Protein AF-A0A7S2S041-F1 (afdb_monomer)

Structure (mmCIF, N/CA/C/O backbone):
data_AF-A0A7S2S041-F1
#
_entry.id   AF-A0A7S2S041-F1
#
loop_
_atom_site.group_PDB
_atom_site.id
_atom_site.type_symbol
_atom_site.label_atom_id
_atom_site.label_alt_id
_atom_site.label_comp_id
_atom_site.label_asym_id
_atom_site.label_entity_id
_atom_site.label_seq_id
_atom_site.pdbx_PDB_ins_code
_atom_site.Cartn_x
_atom_site.Cartn_y
_atom_site.Cartn_z
_atom_site.occupancy
_atom_site.B_iso_or_equiv
_atom_site.auth_seq_id
_atom_site.auth_comp_id
_atom_site.auth_asym_id
_atom_site.auth_atom_id
_atom_site.pdbx_PDB_model_num
ATOM 1 N N . MET A 1 1 ? 22.601 12.475 7.122 1.00 42.25 1 MET A N 1
ATOM 2 C CA . MET A 1 1 ? 22.087 13.186 5.933 1.00 42.25 1 MET A CA 1
ATOM 3 C C . MET A 1 1 ? 20.825 13.909 6.352 1.00 42.25 1 MET A C 1
ATOM 5 O O . MET A 1 1 ? 19.936 13.253 6.882 1.00 42.25 1 MET A O 1
ATOM 9 N N . ALA A 1 2 ? 20.800 15.237 6.240 1.00 40.59 2 ALA A N 1
ATOM 10 C CA . ALA A 1 2 ? 19.632 16.033 6.601 1.00 40.59 2 ALA A CA 1
ATOM 11 C C . ALA A 1 2 ? 18.467 15.626 5.687 1.00 40.59 2 ALA A C 1
ATOM 13 O O . ALA A 1 2 ? 18.576 15.732 4.469 1.00 40.59 2 ALA A O 1
ATOM 14 N N . ARG A 1 3 ? 17.409 15.060 6.279 1.00 53.00 3 ARG A N 1
ATOM 15 C CA . ARG A 1 3 ? 16.180 14.688 5.572 1.00 53.00 3 ARG A CA 1
ATOM 16 C C . ARG A 1 3 ? 15.549 15.986 5.074 1.00 53.00 3 ARG A C 1
ATOM 18 O O . ARG A 1 3 ? 15.211 16.828 5.900 1.00 53.00 3 ARG A O 1
ATOM 25 N N . GLY A 1 4 ? 15.419 16.152 3.759 1.00 63.03 4 GLY A N 1
ATOM 26 C CA . GLY A 1 4 ? 14.507 17.155 3.211 1.00 63.03 4 GLY A CA 1
ATOM 27 C C . GLY A 1 4 ? 13.096 16.963 3.776 1.00 63.03 4 GLY A C 1
ATOM 28 O O . GLY A 1 4 ? 12.787 15.912 4.349 1.00 63.03 4 GLY A O 1
ATOM 29 N N . GLU A 1 5 ? 12.258 17.990 3.650 1.00 71.19 5 GLU A N 1
ATOM 30 C CA . GLU A 1 5 ? 10.855 17.908 4.057 1.00 71.19 5 GLU A CA 1
ATOM 31 C C . GLU A 1 5 ? 10.201 16.671 3.428 1.00 71.19 5 GLU A C 1
ATOM 33 O O . GLU A 1 5 ? 10.363 16.399 2.235 1.00 71.19 5 GLU A O 1
ATOM 38 N N . ARG A 1 6 ? 9.531 15.882 4.274 1.00 83.94 6 ARG A N 1
ATOM 39 C CA . ARG A 1 6 ? 8.769 14.698 3.861 1.00 83.94 6 ARG A CA 1
ATOM 40 C C . ARG A 1 6 ? 7.583 15.147 3.020 1.00 83.94 6 ARG A C 1
ATOM 42 O O . ARG A 1 6 ? 7.042 16.228 3.258 1.00 83.94 6 ARG A O 1
ATOM 49 N N . SER A 1 7 ? 7.135 14.304 2.095 1.00 90.00 7 SER A N 1
ATOM 50 C CA . SER A 1 7 ? 5.933 14.609 1.316 1.00 90.00 7 SER A CA 1
ATOM 51 C C . SER A 1 7 ? 4.707 14.831 2.218 1.00 90.00 7 SER A C 1
ATOM 53 O O . SER A 1 7 ? 4.531 14.171 3.248 1.00 90.00 7 SER A O 1
ATOM 55 N N . ALA A 1 8 ? 3.819 15.748 1.818 1.00 93.44 8 ALA A N 1
ATOM 56 C CA . ALA A 1 8 ? 2.565 15.998 2.534 1.00 93.44 8 ALA A CA 1
ATOM 57 C C . ALA A 1 8 ? 1.698 14.729 2.619 1.00 93.44 8 ALA A C 1
ATOM 59 O O . ALA A 1 8 ? 1.063 14.476 3.643 1.00 93.44 8 ALA A O 1
ATOM 60 N N . ALA A 1 9 ? 1.734 13.893 1.575 1.00 94.75 9 ALA A N 1
ATOM 61 C CA . ALA A 1 9 ? 1.044 12.611 1.555 1.00 94.75 9 ALA A CA 1
ATOM 62 C C . ALA A 1 9 ? 1.579 11.645 2.622 1.00 94.75 9 ALA A C 1
ATOM 64 O O . ALA A 1 9 ? 0.793 11.048 3.358 1.00 94.75 9 ALA A O 1
ATOM 65 N N . PHE A 1 10 ? 2.906 11.545 2.776 1.00 95.19 10 PHE A N 1
ATOM 66 C CA . PHE A 1 10 ? 3.508 10.761 3.854 1.00 95.19 10 PHE A CA 1
ATOM 67 C C . PHE A 1 10 ? 3.070 11.267 5.233 1.00 95.19 10 PHE A C 1
ATOM 69 O O . PHE A 1 10 ? 2.675 10.470 6.082 1.00 95.19 10 PHE A O 1
ATOM 76 N N . ALA A 1 11 ? 3.112 12.583 5.461 1.00 95.38 11 ALA A N 1
ATOM 77 C CA . ALA A 1 11 ? 2.709 13.168 6.739 1.00 95.38 11 ALA A CA 1
ATOM 78 C C . ALA A 1 11 ? 1.234 12.870 7.072 1.00 95.38 11 ALA A C 1
ATOM 80 O O . ALA A 1 11 ? 0.924 12.487 8.199 1.00 95.38 11 ALA A O 1
ATOM 81 N N . ALA A 1 12 ? 0.341 12.969 6.083 1.00 96.75 12 ALA A N 1
ATOM 82 C CA . ALA A 1 12 ? -1.083 12.679 6.243 1.00 96.75 12 ALA A CA 1
ATOM 83 C C . ALA A 1 12 ? -1.377 11.191 6.513 1.00 96.75 12 ALA A C 1
ATOM 85 O O . ALA A 1 12 ? -2.305 10.870 7.261 1.00 96.75 12 ALA A O 1
ATOM 86 N N . LEU A 1 13 ? -0.606 10.278 5.913 1.00 97.19 13 LEU A N 1
ATOM 87 C CA . LEU A 1 13 ? -0.673 8.846 6.218 1.00 97.19 13 LEU A CA 1
ATOM 88 C C . LEU A 1 13 ? -0.167 8.566 7.635 1.00 97.19 13 LEU A C 1
ATOM 90 O O . LEU A 1 13 ? -0.831 7.863 8.395 1.00 97.19 13 LEU A O 1
ATOM 94 N N . LEU A 1 14 ? 0.969 9.160 8.007 1.00 96.62 14 LEU A N 1
ATOM 95 C CA . LEU A 1 14 ? 1.565 8.988 9.328 1.00 96.62 14 LEU A CA 1
ATOM 96 C C . LEU A 1 14 ? 0.618 9.457 10.436 1.00 96.62 14 LEU A C 1
ATOM 98 O O . LEU A 1 14 ? 0.479 8.768 11.439 1.00 96.62 14 LEU A O 1
ATOM 102 N N . GLU A 1 15 ? -0.083 10.576 10.250 1.00 97.19 15 GLU A N 1
ATOM 103 C CA . GLU A 1 15 ? -1.088 11.052 11.209 1.00 97.19 15 GLU A CA 1
ATOM 104 C C . GLU A 1 15 ? -2.186 10.005 11.470 1.00 97.19 15 GLU A C 1
ATOM 106 O O . GLU A 1 15 ? -2.584 9.790 12.614 1.00 97.19 15 GLU A O 1
ATOM 111 N N . ARG A 1 16 ? -2.660 9.318 10.424 1.00 97.25 16 ARG A N 1
ATOM 112 C CA . ARG A 1 16 ? -3.704 8.285 10.541 1.00 97.25 16 ARG A CA 1
ATOM 113 C C . ARG A 1 16 ? -3.203 7.037 11.253 1.00 97.25 16 ARG A C 1
ATOM 115 O O . ARG A 1 16 ? -3.942 6.480 12.062 1.00 97.25 16 ARG A O 1
ATOM 122 N N . VAL A 1 17 ? -1.968 6.626 10.963 1.00 96.25 17 VAL A N 1
ATOM 123 C CA . VAL A 1 17 ? -1.305 5.499 11.635 1.00 96.25 17 VAL A CA 1
ATOM 124 C C . VAL A 1 17 ? -1.099 5.817 13.115 1.00 96.25 17 VAL A C 1
ATOM 126 O O . VAL A 1 17 ? -1.511 5.043 13.971 1.00 96.25 17 VAL A O 1
ATOM 129 N N . LEU A 1 18 ? -0.552 6.994 13.437 1.00 95.88 18 LEU A N 1
ATOM 130 C CA . LEU A 1 18 ? -0.330 7.430 14.821 1.00 95.88 18 LEU A CA 1
ATOM 131 C C . LEU A 1 18 ? -1.629 7.613 15.611 1.00 95.88 18 LEU A C 1
ATOM 133 O O . LEU A 1 18 ? -1.635 7.448 16.826 1.00 95.88 18 LEU A O 1
ATOM 137 N N . ALA A 1 19 ? -2.722 7.959 14.933 1.00 96.56 19 ALA A N 1
ATOM 138 C CA . ALA A 1 19 ? -4.047 8.040 15.533 1.00 96.56 19 ALA A CA 1
ATOM 139 C C . ALA A 1 19 ? -4.780 6.687 15.580 1.00 96.56 19 ALA A C 1
ATOM 141 O O . ALA A 1 19 ? -5.978 6.684 15.856 1.00 96.56 19 ALA A O 1
ATOM 142 N N . GLU A 1 20 ? -4.104 5.578 15.256 1.00 96.06 20 GLU A N 1
ATOM 143 C CA . GLU A 1 20 ? -4.655 4.215 15.234 1.00 96.06 20 GLU A CA 1
ATOM 144 C C . GLU A 1 20 ? -5.924 4.080 14.374 1.00 96.06 20 GLU A C 1
ATOM 146 O O . GLU A 1 20 ? -6.788 3.254 14.645 1.00 96.06 20 GLU A O 1
ATOM 151 N N . ARG A 1 21 ? -6.048 4.894 13.317 1.00 96.94 21 ARG A N 1
ATOM 152 C CA . ARG A 1 21 ? -7.170 4.868 12.355 1.00 96.94 21 ARG A CA 1
ATOM 153 C C . ARG A 1 21 ? -6.839 4.098 11.078 1.00 96.94 21 ARG A C 1
ATOM 155 O O . ARG A 1 21 ? -7.737 3.754 10.307 1.00 96.94 21 ARG A O 1
ATOM 162 N N . LEU A 1 22 ? -5.556 3.834 10.854 1.00 96.75 22 LEU A N 1
ATOM 163 C CA . LEU A 1 22 ? -5.026 3.125 9.700 1.00 96.75 22 LEU A CA 1
ATOM 164 C C . LEU A 1 22 ? -3.961 2.132 10.162 1.00 96.75 22 LEU A C 1
ATOM 166 O O . LEU A 1 22 ? -3.012 2.505 10.840 1.00 96.75 22 LEU A O 1
ATOM 170 N N . SER A 1 23 ? -4.114 0.891 9.728 1.00 94.38 23 SER A N 1
ATOM 171 C CA . SER A 1 23 ? -3.144 -0.183 9.838 1.00 94.38 23 SER A CA 1
ATOM 172 C C . SER A 1 23 ? -2.627 -0.517 8.445 1.00 94.38 23 SER A C 1
ATOM 174 O O . SER A 1 23 ? -3.416 -0.684 7.507 1.00 94.38 23 SER A O 1
ATOM 176 N N . MET A 1 24 ? -1.308 -0.597 8.284 1.00 93.00 24 MET A N 1
ATOM 177 C CA . MET A 1 24 ? -0.685 -0.835 6.981 1.00 93.00 24 MET A CA 1
ATOM 178 C C . MET A 1 24 ? 0.225 -2.054 6.995 1.00 93.00 24 MET A C 1
ATOM 180 O O . MET A 1 24 ? 1.129 -2.182 7.821 1.00 93.00 24 MET A O 1
ATOM 184 N N . THR A 1 25 ? 0.045 -2.915 5.997 1.00 89.81 25 THR A N 1
ATOM 185 C CA . THR A 1 25 ? 0.980 -3.996 5.681 1.00 89.81 25 THR A CA 1
ATOM 186 C C . THR A 1 25 ? 1.689 -3.687 4.374 1.00 89.81 25 THR A C 1
ATOM 188 O O . THR A 1 25 ? 1.048 -3.559 3.333 1.00 89.81 25 THR A O 1
ATOM 191 N N . TRP A 1 26 ? 3.017 -3.612 4.413 1.00 88.06 26 TRP A N 1
ATOM 192 C CA . TRP A 1 26 ? 3.837 -3.487 3.213 1.00 88.06 26 TRP A CA 1
ATOM 193 C C . TRP A 1 26 ? 4.363 -4.852 2.783 1.00 88.06 26 TRP A C 1
ATOM 195 O O . TRP A 1 26 ? 4.989 -5.556 3.572 1.00 88.06 26 TRP A O 1
ATOM 205 N N . I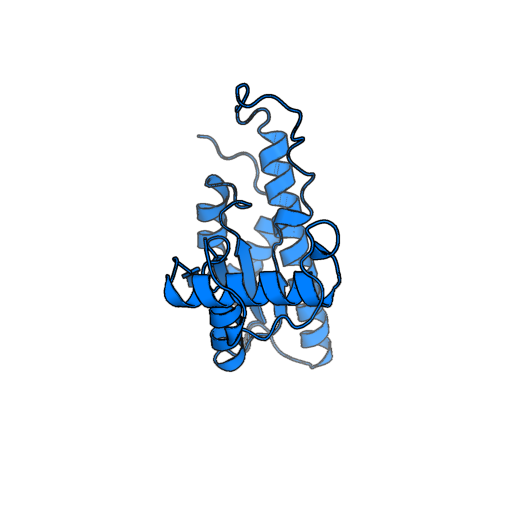LE A 1 27 ? 4.152 -5.223 1.523 1.00 85.56 27 ILE A N 1
ATOM 206 C CA . ILE A 1 27 ? 4.687 -6.448 0.927 1.00 85.56 27 ILE A CA 1
ATOM 207 C C . ILE A 1 27 ? 5.773 -6.058 -0.066 1.00 85.56 27 ILE A C 1
ATOM 209 O O . ILE A 1 27 ? 5.484 -5.511 -1.122 1.00 85.56 27 ILE A O 1
ATOM 213 N N . LEU A 1 28 ? 7.025 -6.379 0.241 1.00 82.75 28 LEU A N 1
ATOM 214 C CA . LEU A 1 28 ? 8.143 -6.219 -0.675 1.00 82.75 28 LEU A CA 1
ATOM 215 C C . LEU A 1 28 ? 8.470 -7.549 -1.344 1.00 82.75 28 LEU A C 1
ATOM 217 O O . LEU A 1 28 ? 8.987 -8.480 -0.725 1.00 82.75 28 LEU A O 1
ATOM 221 N N . GLY A 1 29 ? 8.195 -7.628 -2.635 1.00 78.06 29 GLY A N 1
ATOM 222 C CA . GLY A 1 29 ? 8.417 -8.814 -3.430 1.00 78.06 29 GLY A CA 1
ATOM 223 C C . GLY A 1 29 ? 9.702 -8.787 -4.240 1.00 78.06 29 GLY A C 1
ATOM 224 O O . GLY A 1 29 ? 9.911 -7.864 -5.021 1.00 78.06 29 GLY A O 1
ATOM 225 N N . LEU A 1 30 ? 10.541 -9.823 -4.162 1.00 71.69 30 LEU A N 1
ATOM 226 C CA . LEU A 1 30 ? 11.579 -9.992 -5.184 1.00 71.69 30 LEU A CA 1
ATOM 227 C C . LEU A 1 30 ? 10.919 -10.309 -6.543 1.00 71.69 30 LEU A C 1
ATOM 229 O O . LEU A 1 30 ? 9.962 -11.091 -6.578 1.00 71.69 30 LEU A O 1
ATOM 233 N N . PRO A 1 31 ? 11.421 -9.778 -7.678 1.00 67.06 31 PRO A N 1
ATOM 234 C CA . PRO A 1 31 ? 10.924 -10.138 -9.000 1.00 67.06 31 PRO A CA 1
ATOM 235 C C . PRO A 1 31 ? 10.844 -11.654 -9.178 1.00 67.06 31 PRO A C 1
ATOM 237 O O . PRO A 1 31 ? 11.814 -12.376 -8.916 1.00 67.06 31 PRO A O 1
ATOM 240 N N . ARG A 1 32 ? 9.677 -12.130 -9.629 1.00 63.19 32 ARG A N 1
ATOM 241 C CA . ARG A 1 32 ? 9.361 -13.559 -9.801 1.00 63.19 32 ARG A CA 1
ATOM 242 C C . ARG A 1 32 ? 9.467 -14.379 -8.505 1.00 63.19 32 ARG A C 1
ATOM 244 O O . ARG A 1 32 ? 9.588 -15.588 -8.568 1.00 63.19 32 ARG A O 1
ATOM 251 N N . GLY A 1 33 ? 9.440 -13.766 -7.324 1.00 62.38 33 GLY A N 1
ATOM 252 C CA . GLY A 1 33 ? 9.630 -14.449 -6.038 1.00 62.38 33 GLY A CA 1
ATOM 253 C C . GLY A 1 33 ? 8.444 -15.284 -5.545 1.00 62.38 33 GLY A C 1
ATOM 254 O O . GLY A 1 33 ? 8.484 -15.737 -4.410 1.00 62.38 33 GLY A O 1
ATOM 255 N N . GLY A 1 34 ? 7.393 -15.472 -6.351 1.00 64.12 34 GLY A N 1
ATOM 256 C CA . GLY A 1 34 ? 6.133 -16.064 -5.886 1.00 64.12 34 GLY A CA 1
ATOM 257 C C . GLY A 1 34 ? 5.251 -15.072 -5.123 1.00 64.12 34 GLY A C 1
ATOM 258 O O . GLY A 1 34 ? 4.391 -15.472 -4.346 1.00 64.12 34 GLY A O 1
ATOM 259 N N . THR A 1 35 ? 5.448 -13.772 -5.347 1.00 66.00 35 THR A N 1
ATOM 260 C CA . THR A 1 35 ? 4.712 -12.691 -4.677 1.00 66.00 35 THR A CA 1
ATOM 261 C C . THR A 1 35 ? 3.211 -12.807 -4.885 1.00 66.00 35 THR A C 1
ATOM 263 O O . THR A 1 35 ? 2.482 -12.628 -3.929 1.00 66.00 35 THR A O 1
ATOM 266 N N . THR A 1 36 ? 2.761 -13.232 -6.066 1.00 65.69 36 THR A N 1
ATOM 267 C CA . THR A 1 36 ? 1.346 -13.512 -6.360 1.00 65.69 36 THR A CA 1
ATOM 268 C C . THR A 1 36 ? 0.764 -14.674 -5.563 1.00 65.69 36 THR A C 1
ATOM 270 O O . THR A 1 36 ? -0.398 -14.629 -5.170 1.00 65.69 36 THR A O 1
ATOM 273 N N . ALA A 1 37 ? 1.556 -15.709 -5.277 1.00 64.38 37 ALA A N 1
ATOM 274 C CA . ALA A 1 37 ? 1.108 -16.813 -4.431 1.00 64.38 37 ALA A CA 1
ATOM 275 C C . ALA A 1 37 ? 1.009 -16.375 -2.961 1.00 64.38 37 ALA A C 1
ATOM 277 O O . ALA A 1 37 ? 0.044 -16.715 -2.281 1.00 64.38 37 ALA A O 1
ATOM 278 N N . VAL A 1 38 ? 1.971 -15.571 -2.494 1.00 66.75 38 VAL A N 1
ATOM 279 C CA . VAL A 1 38 ? 1.927 -14.985 -1.148 1.00 66.75 38 VAL A CA 1
ATOM 280 C C . VAL A 1 38 ? 0.801 -13.965 -1.023 1.00 66.75 38 VAL A C 1
ATOM 282 O O . VAL A 1 38 ? 0.106 -13.988 -0.022 1.00 66.75 38 VAL A O 1
ATOM 285 N N . GLU A 1 39 ? 0.562 -13.126 -2.031 1.00 66.44 39 GLU A N 1
ATOM 286 C CA . GLU A 1 39 ? -0.593 -12.223 -2.081 1.00 66.44 39 GLU A CA 1
ATOM 287 C C . GLU A 1 39 ? -1.885 -12.998 -1.919 1.00 66.44 39 GLU A C 1
ATOM 289 O O . GLU A 1 39 ? -2.693 -12.632 -1.083 1.00 66.44 39 GLU A O 1
ATOM 294 N N . ARG A 1 40 ? -2.062 -14.095 -2.661 1.00 64.44 40 ARG A N 1
ATOM 295 C CA . ARG A 1 40 ? -3.262 -14.919 -2.542 1.00 64.44 40 ARG A CA 1
ATOM 296 C C . ARG A 1 40 ? -3.415 -15.490 -1.133 1.00 64.44 40 ARG A C 1
ATOM 298 O O . ARG A 1 40 ? -4.476 -15.358 -0.550 1.00 64.44 40 ARG A O 1
ATOM 305 N N . PHE A 1 41 ? -2.347 -16.029 -0.546 1.00 68.56 41 PHE A N 1
ATOM 306 C CA . PHE A 1 41 ? -2.383 -16.513 0.838 1.00 68.56 41 PHE A CA 1
ATOM 307 C C . PHE A 1 41 ? -2.703 -15.399 1.848 1.00 68.56 41 PHE A C 1
ATOM 309 O O . PHE A 1 41 ? -3.532 -15.586 2.735 1.00 68.56 41 PHE A O 1
ATOM 316 N N . VAL A 1 42 ? -2.058 -14.240 1.710 1.00 67.38 42 VAL A N 1
ATOM 317 C CA . VAL A 1 42 ? -2.260 -13.070 2.570 1.00 67.38 42 VAL A CA 1
ATOM 318 C C . VAL A 1 42 ? -3.681 -12.536 2.411 1.00 67.38 42 VAL A C 1
ATOM 320 O O . VAL A 1 42 ? -4.319 -12.239 3.410 1.00 67.38 42 VAL A O 1
ATOM 323 N N . PHE A 1 43 ? -4.204 -12.461 1.191 1.00 68.25 43 PHE A N 1
ATOM 324 C CA . PHE A 1 43 ? -5.547 -11.960 0.915 1.00 68.25 43 PHE A CA 1
ATOM 325 C C . PHE A 1 43 ? -6.642 -12.938 1.338 1.00 68.25 43 PHE A C 1
ATOM 327 O O . PHE A 1 43 ? -7.688 -12.502 1.806 1.00 68.25 43 PHE A O 1
ATOM 334 N N . ASP A 1 44 ? -6.389 -14.242 1.231 1.00 70.19 44 ASP A N 1
ATOM 335 C CA . ASP A 1 44 ? -7.322 -15.277 1.680 1.00 70.19 44 ASP A CA 1
ATOM 336 C C . ASP A 1 44 ? -7.333 -15.403 3.219 1.00 70.19 44 ASP A C 1
ATOM 338 O O . ASP A 1 44 ? -8.325 -15.849 3.795 1.00 70.19 44 ASP A O 1
ATOM 342 N N . SER A 1 45 ? -6.246 -15.005 3.897 1.00 73.56 45 SER A N 1
ATOM 343 C CA . SER A 1 45 ? -6.073 -15.190 5.350 1.00 73.56 45 SER A CA 1
ATOM 344 C C . SER A 1 45 ? -6.212 -13.910 6.179 1.00 73.56 45 SER A C 1
ATOM 346 O O . SER A 1 45 ? -6.475 -13.994 7.379 1.00 73.56 45 SER A O 1
ATOM 348 N N . LEU A 1 46 ? -6.010 -12.729 5.588 1.00 70.25 46 LEU A N 1
ATOM 349 C CA . LEU A 1 46 ? -6.101 -11.443 6.280 1.00 70.25 46 LEU A CA 1
ATOM 350 C C . LEU A 1 46 ? -7.341 -10.678 5.833 1.00 70.25 46 LEU A C 1
ATOM 352 O O . LEU A 1 46 ? -7.616 -10.520 4.650 1.00 70.25 46 LEU A O 1
ATOM 356 N N . THR A 1 47 ? -8.060 -10.115 6.797 1.00 81.81 47 THR A N 1
ATOM 357 C CA . THR A 1 47 ? -9.114 -9.143 6.505 1.00 81.81 47 THR A CA 1
ATOM 358 C C . THR A 1 47 ? -8.482 -7.778 6.259 1.00 81.81 47 THR A C 1
ATOM 360 O O . THR A 1 47 ? -7.962 -7.176 7.201 1.00 81.81 47 THR A O 1
ATOM 363 N N . PHE A 1 48 ? -8.559 -7.280 5.027 1.00 89.56 48 PHE A N 1
ATOM 364 C CA . PHE A 1 48 ? -8.128 -5.937 4.640 1.00 89.56 48 PHE A CA 1
ATOM 365 C C . PHE A 1 48 ? -9.262 -5.183 3.932 1.00 89.56 48 PHE A C 1
ATOM 367 O O . PHE A 1 48 ? -10.185 -5.791 3.393 1.00 89.56 48 PHE A O 1
ATOM 374 N N . ASP A 1 49 ? -9.203 -3.855 3.972 1.00 93.12 49 ASP A N 1
ATOM 375 C CA . ASP A 1 49 ? -10.209 -2.956 3.403 1.00 93.12 49 ASP A CA 1
ATOM 376 C C . ASP A 1 49 ? -9.882 -2.560 1.956 1.00 93.12 49 ASP A C 1
ATOM 378 O O . ASP A 1 49 ? -10.790 -2.354 1.151 1.00 93.12 49 ASP A O 1
ATOM 382 N N . GLY A 1 50 ? -8.594 -2.503 1.608 1.00 92.25 50 GLY A N 1
ATOM 383 C CA . GLY A 1 50 ? -8.130 -2.265 0.243 1.00 92.25 50 GLY A CA 1
ATOM 384 C C . GLY A 1 50 ? -6.649 -2.578 0.053 1.00 92.25 50 GLY A C 1
ATOM 385 O O . GLY A 1 50 ? -5.910 -2.830 1.013 1.00 92.25 50 GLY A O 1
ATOM 386 N N . ASN A 1 51 ? -6.218 -2.585 -1.205 1.00 92.94 51 ASN A N 1
ATOM 387 C CA . ASN A 1 51 ? -4.839 -2.862 -1.573 1.00 92.94 51 ASN A CA 1
ATOM 388 C C . ASN A 1 51 ? -4.328 -1.887 -2.637 1.00 92.94 51 ASN A C 1
ATOM 390 O O . ASN A 1 51 ? -5.059 -1.490 -3.539 1.00 92.94 51 ASN A O 1
ATOM 394 N N . VAL A 1 52 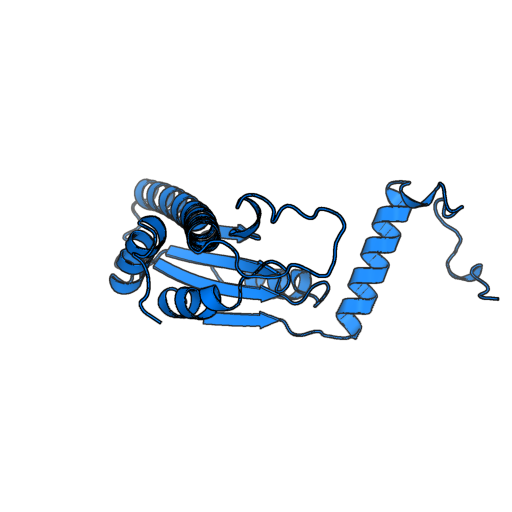? -3.042 -1.555 -2.556 1.00 91.06 52 VAL A N 1
ATOM 395 C CA . VAL A 1 52 ? -2.340 -0.712 -3.529 1.00 91.06 52 VAL A CA 1
ATOM 396 C C . VAL A 1 52 ? -1.180 -1.509 -4.102 1.00 91.06 52 VAL A C 1
ATOM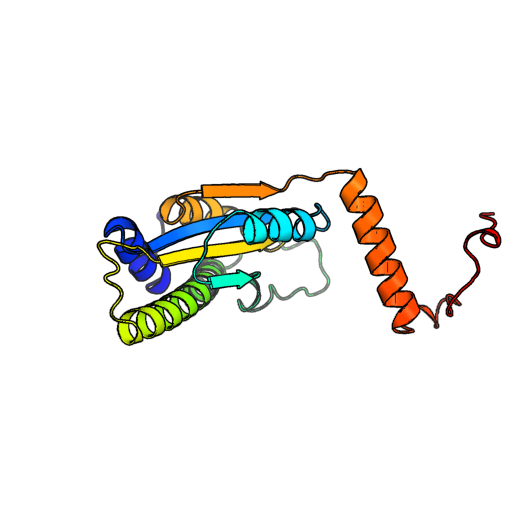 398 O O . VAL A 1 52 ? -0.299 -1.952 -3.366 1.00 91.06 52 VAL A O 1
ATOM 401 N N . ASN A 1 53 ? -1.184 -1.710 -5.417 1.00 88.06 53 ASN A N 1
ATOM 402 C CA . ASN A 1 53 ? -0.174 -2.504 -6.106 1.00 88.06 53 ASN A CA 1
ATOM 403 C C . ASN A 1 53 ? 0.823 -1.599 -6.823 1.00 88.06 53 ASN A C 1
ATOM 405 O O . ASN A 1 53 ? 0.447 -0.849 -7.715 1.00 88.06 53 ASN A O 1
ATOM 409 N N . GLU A 1 54 ? 2.092 -1.750 -6.460 1.00 86.50 54 GLU A N 1
ATOM 410 C CA . GLU A 1 54 ? 3.245 -1.076 -7.056 1.00 86.50 54 GLU A CA 1
ATOM 411 C C . GLU A 1 54 ? 3.101 0.461 -7.085 1.00 86.50 54 GLU A C 1
ATOM 413 O O . GLU A 1 54 ? 3.247 1.059 -8.150 1.00 86.50 54 GLU A O 1
ATOM 418 N N . PRO A 1 55 ? 2.812 1.128 -5.946 1.00 85.62 55 PRO A N 1
ATOM 419 C CA . PRO A 1 55 ? 2.588 2.576 -5.908 1.00 85.62 55 PRO A CA 1
ATOM 420 C C . PRO A 1 55 ? 3.772 3.412 -6.429 1.00 85.62 55 PRO A C 1
ATOM 422 O O . PRO A 1 55 ? 3.585 4.535 -6.880 1.00 85.62 55 PRO A O 1
ATOM 425 N N . SER A 1 56 ? 4.994 2.889 -6.443 1.00 80.62 56 SER A N 1
ATOM 426 C CA . SER A 1 56 ? 6.157 3.543 -7.058 1.00 80.62 56 SER A CA 1
ATOM 427 C C . SER A 1 56 ? 6.085 3.645 -8.584 1.00 80.62 56 SER A C 1
ATOM 429 O O . SER A 1 56 ? 6.842 4.413 -9.179 1.00 80.62 56 SER A O 1
ATOM 431 N N . LEU A 1 57 ? 5.188 2.900 -9.246 1.00 71.81 57 LEU A N 1
ATOM 432 C CA . LEU A 1 57 ? 5.108 2.858 -10.708 1.00 71.81 57 LEU A CA 1
ATOM 433 C C . LEU A 1 57 ? 4.647 4.161 -11.355 1.00 71.81 57 LEU A C 1
ATOM 435 O O . LEU A 1 57 ? 5.050 4.425 -12.486 1.00 71.81 57 LEU A O 1
ATOM 439 N N . CYS A 1 58 ? 3.791 4.943 -10.696 1.00 63.44 58 CYS A N 1
ATOM 440 C CA . CYS A 1 58 ? 3.303 6.189 -11.296 1.00 63.44 58 CYS A CA 1
ATOM 441 C C . CYS A 1 58 ? 4.269 7.361 -11.093 1.00 63.44 58 CYS A C 1
ATOM 443 O O . CYS A 1 58 ? 4.026 8.447 -11.618 1.00 63.44 58 CYS A O 1
ATOM 445 N N . ALA A 1 59 ? 5.375 7.159 -10.372 1.00 62.12 59 ALA A N 1
ATOM 446 C CA . ALA A 1 59 ? 6.476 8.103 -10.419 1.00 62.12 59 ALA A CA 1
ATOM 447 C C . ALA A 1 59 ? 7.086 8.092 -11.828 1.00 62.12 59 ALA A C 1
ATOM 449 O O . ALA A 1 59 ? 7.229 7.032 -12.441 1.00 62.12 59 ALA A O 1
ATOM 450 N N . ALA A 1 60 ? 7.443 9.270 -12.348 1.00 55.19 60 ALA A N 1
ATOM 451 C CA . ALA A 1 60 ? 8.033 9.389 -13.678 1.00 55.19 60 ALA A CA 1
ATOM 452 C C . ALA A 1 60 ? 9.182 8.373 -13.847 1.00 55.19 60 ALA A C 1
ATOM 454 O O . ALA A 1 60 ? 10.039 8.291 -12.959 1.00 55.19 60 ALA A O 1
ATOM 455 N N . PRO A 1 61 ? 9.211 7.595 -14.948 1.00 51.94 61 PRO A N 1
ATOM 456 C CA . PRO A 1 61 ? 10.235 6.584 -15.141 1.00 51.94 61 PRO A CA 1
ATOM 457 C C . PRO A 1 61 ? 11.612 7.236 -15.046 1.00 51.94 61 PRO A C 1
ATOM 459 O O . PRO A 1 61 ? 11.847 8.293 -15.639 1.00 51.94 61 PRO A O 1
ATOM 462 N N . LEU A 1 62 ? 12.528 6.583 -14.327 1.00 53.47 62 LEU A N 1
ATOM 463 C CA . LEU A 1 62 ? 13.955 6.860 -14.449 1.00 53.47 62 LEU A CA 1
ATOM 464 C C . LEU A 1 62 ? 14.270 6.760 -15.945 1.00 53.47 62 LEU A C 1
ATOM 466 O O . LEU A 1 62 ? 14.142 5.677 -16.518 1.00 53.47 62 LEU A O 1
ATOM 470 N N . ARG A 1 63 ? 14.553 7.886 -16.613 1.00 46.47 63 ARG A N 1
ATOM 471 C CA . ARG A 1 63 ? 14.791 7.912 -18.063 1.00 46.47 63 ARG A CA 1
ATOM 472 C C . ARG A 1 63 ? 15.998 7.025 -18.372 1.00 46.47 63 ARG A C 1
ATOM 474 O O . ARG A 1 63 ? 17.137 7.446 -18.221 1.00 46.47 63 ARG A O 1
ATOM 481 N N . GLY A 1 64 ? 15.736 5.790 -18.789 1.00 41.22 64 GLY A N 1
ATOM 482 C CA . GLY A 1 64 ? 16.742 4.844 -19.252 1.00 41.22 64 GLY A CA 1
ATOM 483 C C . GLY A 1 64 ? 17.123 5.155 -20.691 1.00 41.22 64 GLY A C 1
ATOM 484 O O . GLY A 1 64 ? 16.592 4.539 -21.609 1.00 41.22 64 GLY A O 1
ATOM 485 N N . GLY A 1 65 ? 18.007 6.134 -20.879 1.00 36.34 65 GLY A N 1
ATOM 486 C CA . GLY A 1 65 ? 18.822 6.231 -22.087 1.00 36.34 65 GLY A CA 1
ATOM 487 C C . GLY A 1 65 ? 19.979 5.236 -22.004 1.00 36.34 65 GLY A C 1
ATOM 488 O O . GLY A 1 65 ? 20.507 4.983 -20.923 1.00 36.34 65 GLY A O 1
ATOM 489 N N . GLU A 1 66 ? 20.333 4.632 -23.132 1.00 39.28 66 GLU A N 1
ATOM 490 C CA . GLU A 1 66 ? 21.453 3.702 -23.282 1.00 39.28 66 GLU A CA 1
ATOM 491 C C . GLU A 1 66 ? 22.755 4.305 -22.725 1.00 39.28 66 GLU A C 1
ATOM 493 O O . GLU A 1 66 ? 23.265 5.291 -23.245 1.00 39.28 66 GLU A O 1
ATOM 498 N N . GLY A 1 67 ? 23.289 3.725 -21.649 1.00 38.66 67 GLY A N 1
ATOM 499 C CA . GLY A 1 67 ? 24.521 4.207 -21.023 1.00 38.66 67 GLY A CA 1
ATOM 500 C C . GLY A 1 67 ? 24.608 3.780 -19.566 1.00 38.66 67 GLY A C 1
ATOM 501 O O . GLY A 1 67 ? 24.133 4.458 -18.664 1.00 38.66 67 GLY A O 1
ATOM 502 N N . ALA A 1 68 ? 25.203 2.618 -19.315 1.00 40.34 68 ALA A N 1
ATOM 503 C CA . ALA A 1 68 ? 25.250 1.996 -17.996 1.00 40.34 68 ALA A CA 1
ATOM 504 C C . ALA A 1 68 ? 26.185 2.688 -16.972 1.00 40.34 68 ALA A C 1
ATOM 506 O O . ALA A 1 68 ? 26.356 2.114 -15.890 1.00 40.34 68 ALA A O 1
ATOM 507 N N . GLU A 1 69 ? 26.743 3.873 -17.261 1.00 38.66 69 GLU A N 1
ATOM 508 C CA . GLU A 1 69 ? 27.887 4.460 -16.532 1.00 38.66 69 GLU A CA 1
ATOM 509 C C . GLU A 1 69 ? 27.689 5.840 -15.864 1.00 38.66 69 GLU A C 1
ATOM 511 O O . GLU A 1 69 ? 28.587 6.272 -15.152 1.00 38.66 69 GLU A O 1
ATOM 516 N N . GLU A 1 70 ? 26.518 6.480 -15.917 1.00 42.00 70 GLU A N 1
ATOM 517 C CA . GLU A 1 70 ? 26.226 7.682 -15.100 1.00 42.00 70 GLU A CA 1
ATOM 518 C C . GLU A 1 70 ? 25.051 7.403 -14.156 1.00 42.00 70 GLU A C 1
ATOM 520 O O . GLU A 1 70 ? 23.901 7.758 -14.395 1.00 42.00 70 GLU A O 1
ATOM 525 N N . ARG A 1 71 ? 25.329 6.644 -13.089 1.00 46.00 71 ARG A N 1
ATOM 526 C CA . ARG A 1 71 ? 24.346 6.271 -12.056 1.00 46.00 71 ARG A CA 1
ATOM 527 C C . ARG A 1 71 ? 24.612 6.992 -10.738 1.00 46.00 71 ARG A C 1
ATOM 529 O O . ARG A 1 71 ? 24.875 6.362 -9.717 1.00 46.00 71 ARG A O 1
ATOM 536 N N . SER A 1 72 ? 24.515 8.306 -10.739 1.00 44.72 72 SER A N 1
ATOM 537 C CA . SER A 1 72 ? 24.126 9.081 -9.557 1.00 44.72 72 SER A CA 1
ATOM 538 C C . SER A 1 72 ? 22.597 9.223 -9.652 1.00 44.72 72 SER A C 1
ATOM 540 O O . SER A 1 72 ? 22.044 9.472 -10.711 1.00 44.72 72 SER A O 1
ATOM 542 N N . LEU A 1 73 ? 21.772 8.884 -8.663 1.00 51.97 73 LEU A N 1
ATOM 543 C CA . LEU A 1 73 ? 21.338 9.776 -7.577 1.00 51.97 73 LEU A CA 1
ATOM 544 C C . LEU A 1 73 ? 21.108 11.269 -7.944 1.00 51.97 73 LEU A C 1
ATOM 546 O O . LEU A 1 73 ? 20.844 12.069 -7.051 1.00 51.97 73 LEU A O 1
ATOM 550 N N . GLU A 1 74 ? 21.154 11.670 -9.218 1.00 52.84 74 GLU A N 1
ATOM 551 C CA . GLU A 1 74 ? 21.179 13.063 -9.68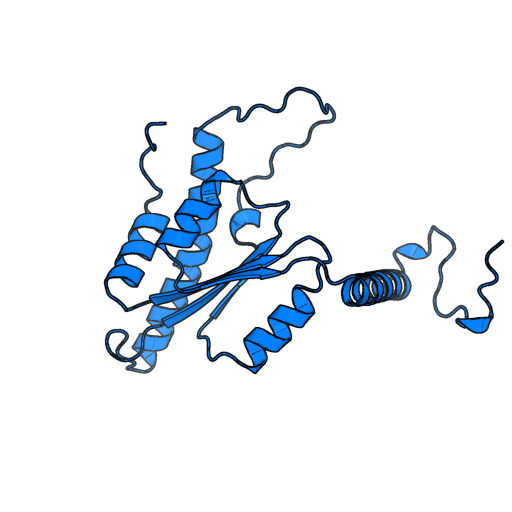8 1.00 52.84 74 GLU A CA 1
ATOM 552 C C . GLU A 1 74 ? 19.780 13.674 -9.857 1.00 52.84 74 GLU A C 1
ATOM 554 O O . GLU A 1 74 ? 19.294 14.031 -10.922 1.00 52.84 74 GLU A O 1
ATOM 559 N N . SER A 1 75 ? 19.085 13.749 -8.734 1.00 66.25 75 SER A N 1
ATOM 560 C CA . SER A 1 75 ? 18.651 14.999 -8.107 1.00 66.25 75 SER A CA 1
ATOM 561 C C . SER A 1 75 ? 17.814 14.575 -6.908 1.00 66.25 75 SER A C 1
ATOM 563 O O . SER A 1 75 ? 16.938 13.712 -6.996 1.00 66.25 75 SER A O 1
ATOM 565 N N . TRP A 1 76 ? 18.103 15.154 -5.749 1.00 70.62 76 TRP A N 1
ATOM 566 C CA . TRP A 1 76 ? 17.294 14.951 -4.548 1.00 70.62 76 TRP A CA 1
ATOM 567 C C . TRP A 1 76 ? 15.798 15.205 -4.826 1.00 70.62 76 TRP A C 1
ATOM 569 O O . TRP A 1 76 ? 14.942 14.475 -4.331 1.00 70.62 76 TRP A O 1
ATOM 579 N N . GLU A 1 77 ? 15.507 16.147 -5.723 1.00 75.25 77 GLU A N 1
ATOM 580 C CA . GLU A 1 77 ? 14.174 16.455 -6.245 1.00 75.25 77 GLU A CA 1
ATOM 581 C C . GLU A 1 77 ? 13.486 15.250 -6.902 1.00 75.25 77 GLU A C 1
ATOM 583 O O . GLU A 1 77 ? 12.314 14.997 -6.635 1.00 75.25 77 GLU A O 1
ATOM 588 N N . HIS A 1 78 ? 14.195 14.451 -7.708 1.00 75.25 78 HIS A N 1
ATOM 589 C CA . HIS A 1 78 ? 13.619 13.248 -8.312 1.00 75.25 78 HIS A CA 1
ATOM 590 C C . HIS A 1 78 ? 13.277 12.185 -7.262 1.00 75.25 78 HIS A C 1
ATOM 592 O O . HIS A 1 78 ? 12.224 11.553 -7.333 1.00 75.25 78 HIS A O 1
ATOM 598 N N . CYS A 1 79 ? 14.140 12.010 -6.257 1.00 78.50 79 CYS A N 1
ATOM 599 C CA . CYS A 1 79 ? 13.849 11.118 -5.135 1.00 78.50 79 CYS A CA 1
ATOM 600 C C . CYS A 1 79 ? 12.596 11.593 -4.382 1.00 78.50 79 CYS A C 1
ATOM 602 O O . CYS A 1 79 ? 11.684 10.803 -4.153 1.00 78.50 79 CYS A O 1
ATOM 604 N N . GLN A 1 80 ? 12.503 12.886 -4.068 1.00 81.69 80 GLN A N 1
ATOM 605 C CA . GLN A 1 80 ? 11.328 13.463 -3.412 1.00 81.69 80 GLN A CA 1
ATOM 606 C C . GLN A 1 80 ? 10.052 13.324 -4.250 1.00 81.69 80 GLN A C 1
ATOM 608 O O . GLN A 1 80 ? 9.005 12.980 -3.708 1.00 81.69 80 GLN A O 1
ATOM 613 N N . ALA A 1 81 ? 10.125 13.530 -5.567 1.00 81.44 81 ALA A N 1
ATOM 614 C CA . ALA A 1 81 ? 8.986 13.345 -6.462 1.00 81.44 81 ALA A CA 1
ATOM 615 C C . ALA A 1 81 ? 8.520 11.880 -6.500 1.00 81.44 81 ALA A C 1
ATOM 617 O O . ALA A 1 81 ? 7.322 11.607 -6.496 1.00 81.44 81 ALA A O 1
ATOM 618 N N . HIS A 1 82 ? 9.461 10.933 -6.494 1.00 83.75 82 HIS A N 1
ATOM 619 C CA . HIS A 1 82 ? 9.158 9.505 -6.446 1.00 83.75 82 HIS A CA 1
ATOM 620 C C . HIS A 1 82 ? 8.495 9.103 -5.118 1.00 83.75 82 HIS A C 1
ATOM 622 O O . HIS A 1 82 ? 7.522 8.347 -5.105 1.00 83.75 82 HIS A O 1
ATOM 628 N N . GLU A 1 83 ? 8.981 9.648 -4.002 1.00 87.69 83 GLU A N 1
ATOM 629 C CA . GLU A 1 83 ? 8.362 9.493 -2.683 1.00 87.69 83 GLU A CA 1
ATOM 630 C C . GLU A 1 83 ? 6.936 10.044 -2.658 1.00 87.69 83 GLU A C 1
ATOM 632 O O . GLU A 1 83 ? 6.013 9.325 -2.273 1.00 87.69 83 GLU A O 1
ATOM 637 N N . ALA A 1 84 ? 6.757 11.287 -3.112 1.00 88.19 84 ALA A N 1
ATOM 638 C CA . ALA A 1 84 ? 5.461 11.947 -3.157 1.00 88.19 84 ALA A CA 1
ATOM 639 C C . ALA A 1 84 ? 4.460 11.136 -3.987 1.00 88.19 84 ALA A C 1
ATOM 641 O O . ALA A 1 84 ? 3.423 10.746 -3.460 1.00 88.19 84 ALA A O 1
ATOM 642 N N . ALA A 1 85 ? 4.814 10.764 -5.220 1.00 87.75 85 ALA A N 1
ATOM 643 C CA . ALA A 1 85 ? 3.940 9.988 -6.101 1.00 87.75 85 ALA A CA 1
ATOM 644 C C . ALA A 1 85 ? 3.561 8.613 -5.518 1.00 87.75 85 ALA A C 1
ATOM 646 O O . ALA A 1 85 ? 2.438 8.136 -5.714 1.00 87.75 85 ALA A O 1
ATOM 647 N N . THR A 1 86 ? 4.483 7.977 -4.786 1.00 90.12 86 THR A N 1
ATOM 648 C CA . THR A 1 86 ? 4.217 6.702 -4.108 1.00 90.12 86 THR A CA 1
ATOM 649 C C . THR A 1 86 ? 3.177 6.886 -3.007 1.00 90.12 86 THR A C 1
ATOM 651 O O . THR A 1 86 ? 2.179 6.165 -2.963 1.00 90.12 86 THR A O 1
ATOM 654 N N . PHE A 1 87 ? 3.387 7.848 -2.105 1.00 93.19 87 PHE A N 1
ATOM 655 C CA . PHE A 1 87 ? 2.483 8.045 -0.974 1.00 93.19 87 PHE A CA 1
ATOM 656 C C . PHE A 1 87 ? 1.170 8.722 -1.361 1.00 93.19 87 PHE A C 1
ATOM 658 O O . PHE A 1 87 ? 0.170 8.481 -0.697 1.00 93.19 87 PHE A O 1
ATOM 665 N N . GLU A 1 88 ? 1.127 9.499 -2.442 1.00 93.69 88 GLU A N 1
ATOM 666 C CA . GLU A 1 88 ? -0.112 10.068 -2.982 1.00 93.69 88 GLU A CA 1
ATOM 667 C C . GLU A 1 88 ? -1.084 8.980 -3.437 1.00 93.69 88 GLU A C 1
ATOM 669 O O . GLU A 1 88 ? -2.266 9.050 -3.113 1.00 93.69 88 GLU A O 1
ATOM 674 N N . GLN A 1 89 ? -0.604 7.931 -4.109 1.00 92.88 89 GLN A N 1
ATOM 675 C CA . GLN A 1 89 ? -1.460 6.800 -4.488 1.00 92.88 89 GLN A CA 1
ATOM 676 C C . GLN A 1 89 ? -1.984 6.035 -3.281 1.00 92.88 89 GLN A C 1
ATOM 678 O O . GLN A 1 89 ? -3.152 5.652 -3.237 1.00 92.88 89 GLN A O 1
ATOM 683 N N . VAL A 1 90 ? -1.120 5.823 -2.289 1.00 95.19 90 VAL A N 1
ATOM 684 C CA . VAL A 1 90 ? -1.515 5.173 -1.041 1.00 95.19 90 VAL A CA 1
ATOM 685 C C . VAL A 1 90 ? -2.558 6.017 -0.309 1.00 95.19 90 VAL A C 1
ATOM 687 O O . VAL A 1 90 ? -3.574 5.486 0.130 1.00 95.19 90 VAL A O 1
ATOM 690 N N . LEU A 1 91 ? -2.346 7.331 -0.216 1.00 97.00 91 LEU A N 1
ATOM 691 C CA . LEU A 1 91 ? -3.276 8.254 0.424 1.00 97.00 91 LEU A CA 1
ATOM 692 C C . LEU A 1 91 ? -4.616 8.324 -0.312 1.00 97.00 91 LEU A C 1
ATOM 694 O O . LEU A 1 91 ? -5.650 8.308 0.348 1.00 97.00 91 LEU A O 1
ATOM 698 N N . ALA A 1 92 ? -4.609 8.358 -1.645 1.00 96.12 92 ALA A N 1
ATOM 699 C CA . ALA A 1 92 ? -5.831 8.370 -2.443 1.00 96.12 92 ALA A CA 1
ATOM 700 C C . ALA A 1 92 ? -6.696 7.130 -2.168 1.00 96.12 92 ALA A C 1
ATOM 702 O O . ALA A 1 92 ? -7.907 7.247 -1.979 1.00 96.12 92 ALA A O 1
ATOM 703 N N . GLU A 1 93 ? -6.080 5.948 -2.072 1.00 97.19 93 GLU A N 1
ATOM 704 C CA . GLU A 1 93 ? -6.807 4.727 -1.722 1.00 97.19 93 GLU A CA 1
ATOM 705 C C . GLU A 1 93 ? -7.325 4.766 -0.278 1.00 97.19 93 GLU A C 1
ATOM 707 O O . GLU A 1 93 ? -8.473 4.405 -0.029 1.00 97.19 93 GLU A O 1
ATOM 712 N N . VAL A 1 94 ? -6.532 5.267 0.674 1.00 97.62 94 VAL A N 1
ATOM 713 C CA . VAL A 1 94 ? -6.988 5.449 2.062 1.00 97.62 94 VAL A CA 1
ATOM 714 C C . VAL A 1 94 ? -8.195 6.384 2.127 1.00 97.62 94 VAL A C 1
ATOM 716 O O . VAL A 1 94 ? -9.187 6.028 2.750 1.00 97.62 94 VAL A O 1
ATOM 719 N N . GLN A 1 95 ? -8.163 7.531 1.448 1.00 98.06 95 GLN A N 1
ATOM 720 C CA . GLN A 1 95 ? -9.280 8.483 1.417 1.00 98.06 95 GLN A CA 1
ATOM 721 C C . GLN A 1 95 ? -10.546 7.852 0.826 1.00 98.06 95 GLN A C 1
ATOM 723 O O . GLN A 1 95 ? -11.626 7.962 1.407 1.00 98.06 95 GLN A O 1
ATOM 728 N N . ARG A 1 96 ? -10.410 7.099 -0.271 1.00 98.25 96 ARG A N 1
ATOM 729 C CA . ARG A 1 96 ? -11.520 6.341 -0.867 1.00 98.25 96 ARG A CA 1
ATOM 730 C C . ARG A 1 96 ? -12.125 5.333 0.122 1.00 98.25 96 ARG A C 1
ATOM 732 O O . ARG A 1 96 ? -13.342 5.141 0.159 1.00 98.25 96 ARG A O 1
ATOM 739 N N . LEU A 1 97 ? -11.289 4.668 0.921 1.00 97.81 97 LEU A N 1
ATOM 740 C CA . LEU A 1 97 ? -11.729 3.730 1.956 1.00 97.81 97 LEU A CA 1
ATOM 741 C C . LEU A 1 97 ? -12.365 4.436 3.162 1.00 97.81 97 LEU A C 1
ATOM 743 O O . LEU A 1 97 ? -13.342 3.920 3.704 1.00 97.81 97 LEU A O 1
ATOM 747 N N . GLU A 1 98 ? -11.859 5.605 3.559 1.00 97.88 98 GLU A N 1
ATOM 748 C CA . GLU A 1 98 ? -12.439 6.448 4.615 1.00 97.88 98 GLU A CA 1
ATOM 749 C C . GLU A 1 98 ? -13.866 6.870 4.247 1.00 97.88 98 GLU A C 1
ATOM 751 O O . GLU A 1 98 ? -14.784 6.697 5.048 1.00 97.88 98 GLU A O 1
ATOM 756 N N . GLU A 1 99 ? -14.081 7.332 3.014 1.00 97.75 99 GLU A N 1
ATOM 757 C CA . GLU A 1 99 ? -15.410 7.675 2.495 1.00 97.75 99 GLU A CA 1
ATOM 758 C C . GLU A 1 99 ? -16.355 6.465 2.511 1.00 97.75 99 GLU A C 1
ATOM 760 O O . GLU A 1 99 ? -17.492 6.552 2.983 1.00 97.75 99 GLU A O 1
ATOM 765 N N . ALA A 1 100 ? -15.876 5.304 2.052 1.00 97.12 100 ALA A N 1
ATOM 766 C CA . ALA A 1 100 ? -16.658 4.071 2.047 1.00 97.12 100 ALA A CA 1
ATOM 767 C C . ALA A 1 100 ? -16.991 3.568 3.465 1.00 97.12 100 ALA A C 1
ATOM 769 O O . ALA A 1 100 ? -18.058 2.986 3.680 1.00 97.12 100 ALA A O 1
ATOM 770 N N . ALA A 1 101 ? -16.093 3.769 4.431 1.00 96.50 101 ALA A N 1
ATOM 771 C CA . ALA A 1 101 ? -16.309 3.441 5.836 1.00 96.50 101 ALA A CA 1
ATOM 772 C C . ALA A 1 101 ? -17.323 4.397 6.483 1.00 96.50 101 ALA A C 1
ATOM 774 O O . ALA A 1 101 ? -18.262 3.936 7.138 1.00 96.50 101 ALA A O 1
ATOM 775 N N . ALA A 1 102 ? -17.191 5.702 6.232 1.00 96.31 102 ALA A N 1
ATOM 776 C CA . ALA A 1 102 ? -18.115 6.725 6.712 1.00 96.31 102 ALA A CA 1
ATOM 777 C C . ALA A 1 102 ? -19.537 6.500 6.179 1.00 96.31 102 ALA A C 1
ATOM 779 O O . ALA A 1 102 ? -20.497 6.539 6.948 1.00 96.31 102 ALA A O 1
ATOM 780 N N . ALA A 1 103 ? -19.678 6.150 4.895 1.00 97.00 103 ALA A N 1
ATOM 781 C CA . ALA A 1 103 ? -20.965 5.800 4.289 1.00 97.00 103 ALA A CA 1
ATOM 782 C C . ALA A 1 103 ? -21.646 4.586 4.953 1.00 97.00 103 ALA A C 1
ATOM 784 O O . ALA A 1 103 ? -22.866 4.443 4.887 1.00 97.00 103 ALA A O 1
ATOM 785 N N . LYS A 1 104 ? -20.870 3.715 5.611 1.00 96.19 104 LYS A N 1
ATOM 786 C CA . LYS A 1 104 ? -21.354 2.548 6.366 1.00 96.19 104 LYS A CA 1
ATOM 787 C C . LYS A 1 104 ? -21.496 2.816 7.869 1.00 96.19 104 LYS A C 1
ATOM 789 O O . LYS A 1 104 ? -21.845 1.898 8.605 1.00 96.19 104 LYS A O 1
ATOM 794 N N . GLY A 1 105 ? -21.202 4.032 8.335 1.00 96.50 105 GLY A N 1
ATOM 795 C CA . GLY A 1 105 ? -21.216 4.384 9.756 1.00 96.50 105 GLY A CA 1
ATOM 796 C C . GLY A 1 105 ? -20.130 3.687 10.584 1.00 96.50 105 GLY A C 1
ATOM 797 O O . GLY A 1 105 ? -20.303 3.517 11.789 1.00 96.50 105 GLY A O 1
ATOM 798 N N . ARG A 1 106 ? -19.031 3.244 9.959 1.00 96.19 106 ARG A N 1
ATOM 799 C CA . ARG A 1 106 ? -17.906 2.620 10.669 1.00 96.19 106 ARG A CA 1
ATOM 800 C C . ARG A 1 106 ? -17.079 3.690 11.378 1.00 96.19 106 ARG A C 1
ATOM 802 O O . ARG A 1 106 ? -16.586 4.614 10.738 1.00 96.19 106 ARG A O 1
ATOM 809 N N . ASP A 1 107 ? -16.877 3.510 12.679 1.00 95.88 107 ASP A N 1
ATOM 810 C CA . ASP A 1 107 ? -15.952 4.320 13.468 1.00 95.88 107 ASP A CA 1
ATOM 811 C C . ASP A 1 107 ? -14.521 3.786 13.318 1.00 95.88 107 ASP A C 1
ATOM 813 O O . ASP A 1 107 ? -14.205 2.677 13.758 1.00 95.88 107 ASP A O 1
ATOM 817 N N . LEU A 1 108 ? -13.652 4.577 12.688 1.00 95.75 108 LEU A N 1
ATOM 818 C CA . LEU A 1 108 ? -12.257 4.205 12.452 1.00 95.75 108 LEU A CA 1
ATOM 819 C C . LEU A 1 108 ? -11.395 4.236 13.717 1.00 95.75 108 LEU A C 1
ATOM 821 O O . LEU A 1 108 ? -10.336 3.621 13.709 1.00 95.75 108 LEU A O 1
ATOM 825 N N . ALA A 1 109 ? -11.835 4.898 14.792 1.00 94.12 109 ALA A N 1
ATOM 826 C CA . ALA A 1 109 ? -11.147 4.838 16.082 1.00 94.12 109 ALA A CA 1
ATOM 827 C C . ALA A 1 109 ? -11.359 3.488 16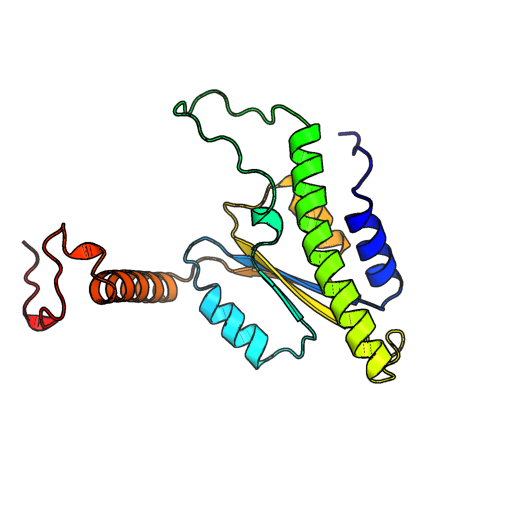.791 1.00 94.12 109 ALA A C 1
ATOM 829 O O . ALA A 1 109 ? -10.558 3.091 17.630 1.00 94.12 109 ALA A O 1
ATOM 830 N N . VAL A 1 110 ? -12.439 2.773 16.455 1.00 95.19 110 VAL A N 1
ATOM 831 C CA . VAL A 1 110 ? -12.751 1.442 17.006 1.00 95.19 110 VAL A CA 1
ATOM 832 C C . VAL A 1 110 ? -12.333 0.337 16.040 1.00 95.19 110 VAL A C 1
ATOM 834 O O . VAL A 1 110 ? -11.829 -0.708 16.449 1.00 95.19 110 VAL A O 1
ATOM 837 N N . GLN A 1 111 ? -12.558 0.555 14.745 1.00 94.50 111 GLN A N 1
ATOM 838 C CA . GLN A 1 111 ? -12.266 -0.405 13.692 1.00 94.50 111 GLN A CA 1
ATOM 839 C C . GLN A 1 111 ? -11.387 0.257 12.617 1.00 94.50 111 GLN A C 1
ATOM 841 O O . GLN A 1 111 ? -11.914 0.664 11.575 1.00 94.50 111 GLN A O 1
ATOM 846 N N . PRO A 1 112 ? -10.059 0.346 12.826 1.00 94.75 112 PRO A N 1
ATOM 847 C CA . PRO A 1 112 ? -9.145 1.002 11.890 1.00 94.75 112 PRO A CA 1
ATOM 848 C C . PRO A 1 112 ? -9.189 0.384 10.504 1.00 94.75 112 PRO A C 1
ATOM 850 O O . PRO A 1 112 ? -9.425 -0.821 10.369 1.00 94.75 112 PRO A O 1
ATOM 853 N N . LEU A 1 113 ? -8.934 1.198 9.479 1.00 96.31 113 LEU A N 1
ATOM 854 C CA . LEU A 1 113 ? -8.744 0.709 8.117 1.00 96.31 113 LEU A CA 1
ATOM 855 C C . LEU A 1 113 ? -7.518 -0.196 8.048 1.00 96.31 113 LEU A C 1
ATOM 857 O O . LEU A 1 113 ? -6.510 0.080 8.687 1.00 96.31 113 LEU A O 1
ATOM 861 N N . ARG A 1 114 ? -7.580 -1.253 7.247 1.00 94.19 114 ARG A N 1
ATOM 862 C CA . ARG A 1 114 ? -6.457 -2.164 7.008 1.00 94.19 114 ARG A CA 1
ATOM 863 C C . ARG A 1 114 ? -6.083 -2.114 5.538 1.00 94.19 114 ARG A C 1
ATOM 865 O O . ARG A 1 114 ? -6.840 -2.595 4.699 1.00 94.19 114 ARG A O 1
ATOM 872 N N . LEU A 1 115 ? -4.931 -1.536 5.223 1.00 93.94 115 LEU A N 1
ATOM 873 C CA . LEU A 1 115 ? -4.444 -1.409 3.853 1.00 93.94 115 LEU A CA 1
ATOM 874 C C . LEU A 1 115 ? -3.245 -2.327 3.613 1.00 93.94 115 LEU A C 1
ATOM 876 O O . LEU A 1 115 ? -2.315 -2.375 4.420 1.00 93.94 115 LEU A O 1
ATOM 880 N N . VAL A 1 116 ? -3.228 -3.002 2.465 1.00 91.19 116 VAL A N 1
ATOM 881 C CA . VAL A 1 116 ? -2.041 -3.720 1.987 1.00 91.19 116 VAL A CA 1
ATOM 882 C C . VAL A 1 116 ? -1.407 -2.956 0.830 1.00 91.19 116 VAL A C 1
ATOM 884 O O . VAL A 1 116 ? -2.005 -2.826 -0.232 1.00 91.19 116 VAL A O 1
ATOM 887 N N . ALA A 1 117 ? -0.180 -2.476 1.004 1.00 90.69 117 ALA A N 1
ATOM 888 C CA . ALA A 1 117 ? 0.604 -1.878 -0.071 1.00 90.69 117 ALA A CA 1
ATOM 889 C C . ALA A 1 117 ? 1.677 -2.867 -0.529 1.00 90.69 117 ALA A C 1
ATOM 891 O O . ALA A 1 117 ? 2.476 -3.351 0.271 1.00 90.69 117 ALA A O 1
ATOM 892 N N . LYS A 1 118 ? 1.716 -3.189 -1.818 1.00 88.06 118 LYS A N 1
ATOM 893 C CA . LYS A 1 118 ? 2.700 -4.113 -2.380 1.00 88.06 118 LYS A CA 1
ATOM 894 C C . LYS A 1 118 ? 3.664 -3.394 -3.296 1.00 88.06 118 LYS A C 1
ATOM 896 O O . LYS A 1 118 ? 3.258 -2.609 -4.138 1.00 88.06 118 LYS A O 1
ATOM 901 N N . GLU A 1 119 ? 4.921 -3.799 -3.223 1.00 85.31 119 GLU A N 1
ATOM 902 C CA . GLU A 1 119 ? 5.982 -3.367 -4.108 1.00 85.31 119 GLU A CA 1
ATOM 903 C C . GLU A 1 119 ? 6.832 -4.501 -4.671 1.00 85.31 119 GLU A C 1
ATOM 905 O O . GLU A 1 119 ? 6.865 -5.618 -4.143 1.00 85.31 119 GLU A O 1
ATOM 910 N N . VAL A 1 120 ? 7.570 -4.189 -5.739 1.00 78.06 120 VAL A N 1
ATOM 911 C CA . VAL A 1 120 ? 8.584 -5.082 -6.312 1.00 78.06 120 VAL A CA 1
ATOM 912 C C . VAL A 1 120 ? 9.971 -4.500 -6.072 1.00 78.06 120 VAL A C 1
ATOM 914 O O . VAL A 1 120 ? 10.250 -3.356 -6.402 1.00 78.06 120 VAL A O 1
ATOM 917 N N . SER A 1 121 ? 10.889 -5.301 -5.535 1.00 70.88 121 SER A N 1
ATOM 918 C CA . SER A 1 121 ? 12.176 -4.834 -5.007 1.00 70.88 121 SER A CA 1
ATOM 919 C C . SER A 1 121 ? 13.078 -4.108 -6.001 1.00 70.88 121 SER A C 1
ATOM 921 O O . SER A 1 121 ? 13.985 -3.405 -5.577 1.00 70.88 121 SER A O 1
ATOM 923 N N . ASN A 1 122 ? 12.891 -4.304 -7.307 1.00 68.75 122 ASN A N 1
ATOM 924 C CA . ASN A 1 122 ? 13.656 -3.604 -8.340 1.00 68.75 122 ASN A CA 1
ATOM 925 C C . ASN A 1 122 ? 13.086 -2.220 -8.691 1.00 68.75 122 ASN A C 1
ATOM 927 O O . ASN A 1 122 ? 13.685 -1.529 -9.508 1.00 68.75 122 ASN A O 1
ATOM 931 N N . LYS A 1 123 ? 11.944 -1.841 -8.110 1.00 69.25 123 LYS A N 1
ATOM 932 C CA . LYS A 1 123 ? 11.284 -0.538 -8.279 1.00 69.25 123 LYS A CA 1
ATOM 933 C C . LYS A 1 123 ? 11.396 0.345 -7.037 1.00 69.25 123 LYS A C 1
ATOM 935 O O . LYS A 1 123 ? 11.141 1.538 -7.100 1.00 69.25 123 LYS A O 1
ATOM 940 N N . VAL A 1 124 ? 11.834 -0.234 -5.923 1.00 71.88 124 VAL A N 1
ATOM 941 C CA . VAL A 1 124 ? 11.914 0.441 -4.629 1.00 71.88 124 VAL A CA 1
ATOM 942 C C . VAL A 1 124 ? 13.272 1.087 -4.461 1.00 71.88 124 VAL A C 1
ATOM 944 O O . VAL A 1 124 ? 14.303 0.409 -4.482 1.00 71.88 124 VAL A O 1
ATOM 947 N N . LEU A 1 125 ? 13.277 2.394 -4.216 1.00 75.94 125 LEU A N 1
ATOM 948 C CA . LEU A 1 125 ? 14.493 3.089 -3.825 1.00 75.94 125 LEU A CA 1
ATOM 949 C C . LEU A 1 125 ? 14.854 2.704 -2.375 1.00 75.94 125 LEU A C 1
ATOM 951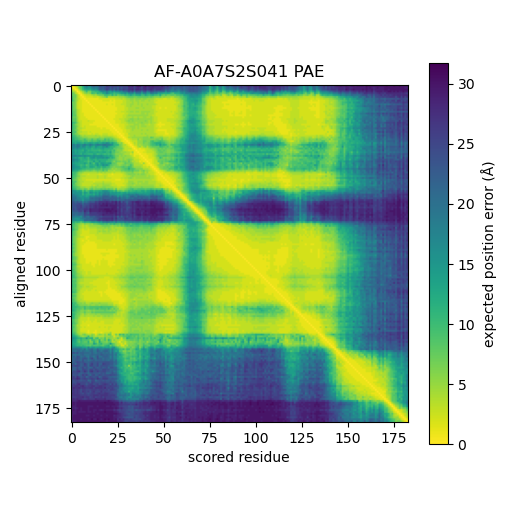 O O . LEU A 1 125 ? 14.009 2.835 -1.487 1.00 75.94 125 LEU A O 1
ATOM 955 N N . PRO A 1 126 ? 16.096 2.264 -2.077 1.00 74.62 126 PRO A N 1
ATOM 956 C CA . PRO A 1 126 ? 16.459 1.751 -0.749 1.00 74.62 126 PRO A CA 1
ATOM 957 C C . PRO A 1 126 ? 16.153 2.697 0.421 1.00 74.62 126 PRO A C 1
ATOM 959 O O . PRO A 1 126 ? 15.856 2.250 1.529 1.00 74.62 126 PRO A O 1
ATOM 962 N N . TRP A 1 127 ? 16.202 4.008 0.183 1.00 76.69 127 TRP A N 1
ATOM 963 C CA . TRP A 1 127 ? 15.961 5.032 1.197 1.00 76.69 127 TRP A CA 1
ATOM 964 C C . TRP A 1 127 ? 14.478 5.188 1.583 1.00 76.69 127 TRP A C 1
ATOM 966 O O . TRP A 1 127 ? 14.194 5.780 2.623 1.00 76.69 127 TRP A O 1
ATOM 976 N N . MET A 1 128 ? 13.545 4.624 0.806 1.00 81.00 128 MET A N 1
ATOM 977 C CA . MET A 1 128 ? 12.112 4.612 1.127 1.00 81.00 128 MET A CA 1
ATOM 978 C C . MET A 1 128 ? 11.752 3.552 2.172 1.00 81.00 128 MET A C 1
ATOM 980 O O . MET A 1 128 ? 10.759 3.696 2.878 1.00 81.00 128 MET A O 1
ATOM 984 N N . VAL A 1 129 ? 12.568 2.503 2.327 1.00 81.81 129 VAL A N 1
ATOM 985 C CA . VAL A 1 129 ? 12.292 1.409 3.274 1.00 81.81 129 VAL A CA 1
ATOM 986 C C . VAL A 1 129 ? 12.142 1.910 4.722 1.00 81.81 129 VAL A C 1
ATOM 988 O O . VAL A 1 129 ? 11.210 1.474 5.397 1.00 81.81 129 VAL A O 1
ATOM 991 N N . PRO A 1 130 ? 12.986 2.830 5.236 1.00 83.44 130 PRO A N 1
ATOM 992 C CA . PRO A 1 130 ? 12.735 3.486 6.517 1.00 83.44 130 PRO A CA 1
ATOM 993 C C . PRO A 1 130 ? 11.372 4.178 6.616 1.00 83.44 130 PRO A C 1
ATOM 995 O O . PRO A 1 130 ? 10.744 4.078 7.660 1.00 83.44 130 PRO A O 1
ATOM 998 N N . LEU A 1 131 ? 10.900 4.839 5.555 1.00 87.25 131 LEU A N 1
ATOM 999 C CA . 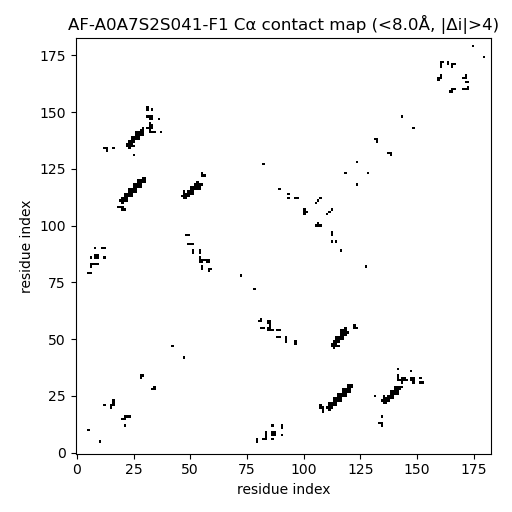LEU A 1 131 ? 9.598 5.516 5.556 1.00 87.25 131 LEU A CA 1
ATOM 1000 C C . LEU A 1 131 ? 8.455 4.507 5.648 1.00 87.25 131 LEU A C 1
ATOM 1002 O O . LEU A 1 131 ? 7.516 4.701 6.409 1.00 87.25 131 LEU A O 1
ATOM 1006 N N . TRP A 1 132 ? 8.563 3.384 4.941 1.00 88.12 132 TRP A N 1
ATOM 1007 C CA . TRP A 1 132 ? 7.571 2.317 5.050 1.00 88.12 132 TRP A CA 1
ATOM 1008 C C . TRP A 1 132 ? 7.500 1.756 6.459 1.00 88.12 132 TRP A C 1
ATOM 1010 O O . TRP A 1 132 ? 6.409 1.557 6.966 1.00 88.12 132 TRP A O 1
ATOM 1020 N N . LYS A 1 133 ? 8.645 1.564 7.121 1.00 85.31 133 LYS A N 1
ATOM 1021 C CA . LYS A 1 133 ? 8.682 1.113 8.520 1.00 85.31 133 LYS A CA 1
ATOM 1022 C C . LYS A 1 133 ? 8.019 2.092 9.487 1.00 85.31 133 LYS A C 1
ATOM 1024 O O . LYS A 1 133 ? 7.553 1.654 10.526 1.00 85.31 133 LYS A O 1
ATOM 1029 N N . GLU A 1 134 ? 8.001 3.386 9.172 1.00 88.56 134 GLU A N 1
ATOM 1030 C CA . GLU A 1 134 ? 7.302 4.388 9.987 1.00 88.56 134 GLU A CA 1
ATOM 1031 C C . GLU A 1 134 ? 5.775 4.326 9.808 1.00 88.56 134 GLU A C 1
ATOM 1033 O O . GLU A 1 134 ? 5.051 4.737 10.707 1.00 88.56 134 GLU A O 1
ATOM 1038 N N . LEU A 1 135 ? 5.284 3.809 8.675 1.00 89.25 135 LEU A N 1
ATOM 1039 C CA . LEU A 1 135 ? 3.851 3.661 8.390 1.00 89.25 135 LEU A CA 1
ATOM 1040 C C . LEU A 1 135 ? 3.313 2.247 8.645 1.00 89.25 135 LEU A C 1
ATOM 1042 O O . LEU A 1 135 ? 2.107 2.068 8.763 1.00 89.25 135 LEU A O 1
ATOM 1046 N N . ALA A 1 136 ? 4.180 1.237 8.635 1.00 84.50 136 ALA A N 1
ATOM 1047 C CA . ALA A 1 136 ? 3.794 -0.166 8.627 1.00 84.50 136 ALA A CA 1
ATOM 1048 C C . ALA A 1 136 ? 3.623 -0.734 10.035 1.00 84.50 136 ALA A C 1
ATOM 1050 O O . ALA A 1 136 ? 4.538 -0.647 10.852 1.00 84.50 136 ALA A O 1
ATOM 1051 N N . ASP A 1 137 ? 2.545 -1.486 10.240 1.00 74.88 137 ASP A N 1
ATOM 1052 C CA . ASP A 1 137 ? 2.477 -2.465 11.329 1.00 74.88 137 ASP A CA 1
ATOM 1053 C C . ASP A 1 137 ? 3.301 -3.707 10.988 1.00 74.88 137 ASP A C 1
ATOM 1055 O O . ASP A 1 137 ? 3.924 -4.330 11.849 1.00 74.88 137 ASP A O 1
ATOM 1059 N N . VAL A 1 138 ? 3.311 -4.076 9.701 1.00 73.56 138 VAL A N 1
ATOM 1060 C CA . VAL A 1 138 ? 4.013 -5.256 9.197 1.00 73.56 138 VAL A CA 1
ATOM 1061 C C . VAL A 1 138 ? 4.704 -4.939 7.874 1.00 73.56 138 VAL A C 1
ATOM 1063 O O . VAL A 1 138 ? 4.093 -4.422 6.940 1.00 73.56 138 VAL A O 1
ATOM 1066 N N . VAL A 1 139 ? 5.979 -5.321 7.762 1.00 74.69 139 VAL A N 1
ATOM 1067 C CA . VAL A 1 139 ? 6.709 -5.359 6.486 1.00 74.69 139 VAL A CA 1
ATOM 1068 C C . VAL A 1 139 ? 7.047 -6.812 6.160 1.00 74.69 139 VAL A C 1
ATOM 1070 O O . VAL A 1 139 ? 7.899 -7.422 6.805 1.00 74.69 139 VAL A O 1
ATOM 1073 N N . LEU A 1 140 ? 6.388 -7.369 5.147 1.00 72.62 140 LEU A N 1
ATOM 1074 C CA . LEU A 1 140 ? 6.633 -8.712 4.633 1.00 72.62 140 LEU A CA 1
ATOM 1075 C C . LEU A 1 140 ? 7.615 -8.645 3.469 1.00 72.62 140 LEU A C 1
ATOM 1077 O O . LEU A 1 140 ? 7.335 -8.026 2.448 1.00 72.62 140 LEU A O 1
ATOM 1081 N N . VAL A 1 141 ? 8.755 -9.323 3.590 1.00 70.31 141 VAL A N 1
ATOM 1082 C CA . VAL A 1 141 ? 9.705 -9.468 2.482 1.00 70.31 141 VAL A CA 1
ATOM 1083 C C . VAL A 1 141 ? 9.574 -10.867 1.902 1.00 70.31 141 VAL A C 1
ATOM 1085 O O . VAL A 1 141 ? 9.970 -11.853 2.523 1.00 70.31 141 VAL A O 1
ATOM 1088 N N . VAL A 1 142 ? 9.030 -10.958 0.691 1.00 66.88 142 VAL A N 1
ATOM 1089 C CA . VAL A 1 142 ? 8.892 -12.227 -0.025 1.00 66.88 142 VAL A CA 1
ATOM 1090 C C . VAL A 1 142 ? 10.183 -12.498 -0.781 1.00 66.88 142 VAL A C 1
ATOM 1092 O O . VAL A 1 142 ? 10.422 -11.998 -1.888 1.00 66.88 142 VAL A O 1
ATOM 1095 N N . VAL A 1 143 ? 11.040 -13.286 -0.138 1.00 62.06 143 VAL A N 1
ATOM 1096 C CA . VAL A 1 143 ? 12.272 -13.801 -0.730 1.00 62.06 143 VAL A CA 1
ATOM 1097 C C . VAL A 1 143 ? 11.995 -15.012 -1.620 1.00 62.06 143 VAL A C 1
ATOM 1099 O O . VAL A 1 143 ? 11.001 -15.716 -1.470 1.00 62.06 143 VAL A O 1
ATOM 1102 N N . ARG A 1 144 ? 12.884 -15.231 -2.592 1.00 61.31 144 ARG A N 1
ATOM 1103 C CA . ARG A 1 144 ? 12.732 -16.222 -3.664 1.00 61.31 144 ARG A CA 1
ATOM 1104 C C . ARG A 1 144 ? 12.495 -17.6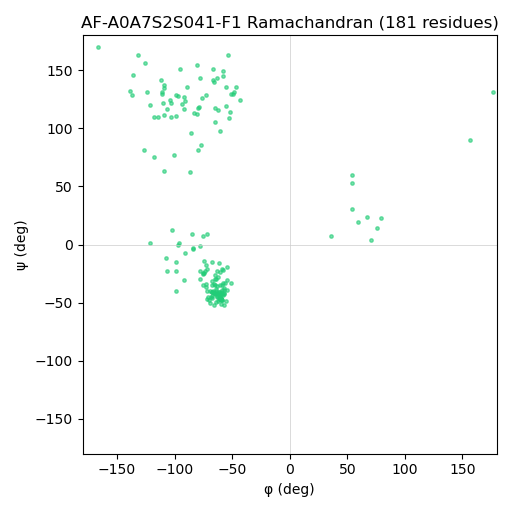23 -3.101 1.00 61.31 144 ARG A C 1
ATOM 1106 O O . ARG A 1 144 ? 13.397 -18.188 -2.489 1.00 61.31 144 ARG A O 1
ATOM 1113 N N . ASN A 1 145 ? 11.349 -18.217 -3.423 1.00 59.62 145 ASN A N 1
ATOM 1114 C CA . ASN A 1 145 ? 11.199 -19.666 -3.402 1.00 59.62 145 ASN A CA 1
ATOM 1115 C C . ASN A 1 145 ? 11.525 -20.214 -4.811 1.00 59.62 145 ASN A C 1
ATOM 1117 O O . ASN A 1 145 ? 10.817 -19.869 -5.763 1.00 59.62 145 ASN A O 1
ATOM 1121 N N . PRO A 1 146 ? 12.582 -21.034 -4.977 1.00 61.09 146 PRO A N 1
ATOM 1122 C CA . PRO A 1 146 ? 12.981 -21.576 -6.278 1.00 61.09 146 PRO A CA 1
ATOM 1123 C C . PRO A 1 146 ? 11.873 -22.361 -6.995 1.00 61.09 146 PRO A C 1
ATOM 1125 O O . PRO A 1 146 ? 11.782 -22.302 -8.220 1.00 61.09 146 PRO A O 1
ATOM 1128 N N . LEU A 1 147 ? 11.006 -23.050 -6.246 1.00 59.19 147 LEU A N 1
ATOM 1129 C CA . LEU A 1 147 ? 9.902 -23.833 -6.810 1.00 59.19 147 LEU A CA 1
ATOM 1130 C C . LEU A 1 147 ? 8.820 -22.916 -7.398 1.00 59.19 147 LEU A C 1
ATOM 1132 O O . LEU A 1 147 ? 8.456 -23.056 -8.564 1.00 59.19 147 LEU A O 1
ATOM 1136 N N . LEU A 1 148 ? 8.408 -21.889 -6.647 1.00 56.75 148 LEU A N 1
ATOM 1137 C CA . LEU A 1 148 ? 7.426 -20.898 -7.115 1.00 56.75 148 LEU A CA 1
ATOM 1138 C C . LEU A 1 148 ? 7.949 -20.066 -8.300 1.00 56.75 148 LEU A C 1
ATOM 1140 O O . LEU A 1 148 ? 7.174 -19.563 -9.113 1.00 56.75 148 LEU A O 1
ATOM 1144 N N . GLN A 1 149 ? 9.271 -19.920 -8.421 1.00 60.25 149 GLN A N 1
ATOM 1145 C CA . GLN A 1 149 ? 9.906 -19.278 -9.572 1.00 60.25 149 GLN A CA 1
ATOM 1146 C C . GLN A 1 149 ? 9.756 -20.080 -10.855 1.00 60.25 149 GLN A C 1
ATOM 1148 O O . GLN A 1 149 ? 9.492 -19.493 -11.907 1.00 60.25 149 GLN A O 1
ATOM 1153 N N . LEU A 1 150 ? 9.973 -21.392 -10.777 1.00 56.75 150 LEU A N 1
ATOM 1154 C CA . LEU A 1 150 ? 9.808 -22.275 -11.921 1.00 56.75 150 LEU A CA 1
ATOM 1155 C C . LEU A 1 150 ? 8.351 -22.240 -12.383 1.00 56.75 150 LEU A C 1
ATOM 1157 O O . LEU A 1 150 ? 8.103 -21.959 -13.550 1.00 56.75 150 LEU A O 1
ATOM 1161 N N . GLU A 1 151 ? 7.404 -22.390 -11.458 1.00 57.06 151 GLU A N 1
ATOM 1162 C CA . GLU A 1 151 ? 5.968 -22.320 -11.753 1.00 57.06 151 GLU A CA 1
ATOM 1163 C C . GLU A 1 151 ? 5.562 -20.977 -12.374 1.00 57.06 151 GLU A C 1
ATOM 1165 O O . GLU A 1 151 ? 4.905 -20.944 -13.412 1.00 57.06 151 GLU A O 1
ATOM 1170 N N . SER A 1 152 ? 6.004 -19.853 -11.800 1.00 57.16 152 SER A N 1
ATOM 1171 C CA . SER A 1 152 ? 5.709 -18.517 -12.335 1.00 57.16 152 SER A CA 1
ATOM 1172 C C . SER A 1 152 ? 6.321 -18.290 -13.720 1.00 57.16 152 SER A C 1
ATOM 1174 O O . SER A 1 152 ? 5.691 -17.665 -14.575 1.00 57.16 152 SER A O 1
ATOM 1176 N N . ARG A 1 153 ? 7.536 -18.796 -13.971 1.00 60.38 153 ARG A N 1
ATOM 1177 C CA . ARG A 1 153 ? 8.171 -18.719 -15.294 1.00 60.38 153 ARG A CA 1
ATOM 1178 C C . ARG A 1 153 ? 7.449 -19.587 -16.311 1.00 60.38 153 ARG A C 1
ATOM 1180 O O . ARG A 1 153 ? 7.207 -19.104 -17.408 1.00 60.38 153 ARG A O 1
ATOM 1187 N N . LEU A 1 154 ? 7.102 -20.819 -15.947 1.00 61.53 154 LEU A N 1
ATOM 1188 C CA . LEU A 1 154 ? 6.348 -21.725 -16.808 1.00 61.53 154 LEU A CA 1
ATOM 1189 C C . LEU A 1 154 ? 5.001 -21.104 -17.168 1.00 61.53 154 LEU A C 1
ATOM 1191 O O . LEU A 1 154 ? 4.698 -20.985 -18.347 1.00 61.53 154 LEU A O 1
ATOM 1195 N N . LYS A 1 155 ? 4.263 -20.583 -16.183 1.00 62.16 155 LYS A N 1
ATOM 1196 C CA . LYS A 1 155 ? 2.994 -19.891 -16.424 1.00 62.16 155 LYS A CA 1
ATOM 1197 C C . LYS A 1 155 ? 3.158 -18.670 -17.329 1.00 62.16 155 LYS A C 1
ATOM 1199 O O . LYS A 1 155 ? 2.443 -18.550 -18.307 1.00 62.16 155 LYS A O 1
ATOM 1204 N N . SER A 1 156 ? 4.152 -17.815 -17.081 1.00 62.75 156 SER A N 1
ATOM 1205 C CA . SER A 1 156 ? 4.408 -16.655 -17.947 1.00 62.75 156 SER A CA 1
ATOM 1206 C C . SER A 1 156 ? 4.837 -17.035 -19.368 1.00 62.75 156 SER A C 1
ATOM 1208 O O . SER A 1 156 ? 4.623 -16.238 -20.278 1.00 62.75 156 SER A O 1
ATOM 1210 N N . ILE A 1 157 ? 5.506 -18.174 -19.562 1.00 63.72 157 ILE A N 1
ATOM 1211 C CA . ILE A 1 157 ? 5.852 -18.684 -20.893 1.00 63.72 157 ILE A CA 1
ATOM 1212 C C . ILE A 1 157 ? 4.583 -19.182 -21.582 1.00 63.72 157 ILE A C 1
ATOM 1214 O O . ILE A 1 157 ? 4.343 -18.787 -22.715 1.00 63.72 157 ILE A O 1
ATOM 1218 N N . LEU A 1 158 ? 3.755 -19.962 -20.882 1.00 64.94 158 LEU A N 1
ATOM 1219 C CA . LEU A 1 158 ? 2.470 -20.446 -21.387 1.00 64.94 158 LEU A CA 1
ATOM 1220 C C . LEU A 1 158 ? 1.539 -19.285 -21.760 1.00 64.94 158 LEU A C 1
ATOM 1222 O O . LEU A 1 158 ? 1.098 -19.229 -22.897 1.00 64.94 158 LEU A O 1
ATOM 1226 N N . ASP A 1 159 ? 1.381 -18.274 -20.901 1.00 65.50 159 ASP A N 1
ATOM 1227 C CA . ASP A 1 159 ? 0.580 -17.074 -21.199 1.00 65.50 159 ASP A CA 1
ATOM 1228 C C . ASP A 1 159 ? 1.078 -16.342 -22.469 1.00 65.50 159 ASP A C 1
ATOM 1230 O O . ASP A 1 159 ? 0.305 -15.746 -23.223 1.00 65.50 159 ASP A O 1
ATOM 1234 N N . ARG A 1 160 ? 2.394 -16.364 -22.732 1.00 61.81 160 ARG A N 1
ATOM 1235 C CA . ARG A 1 160 ? 2.996 -15.766 -23.938 1.00 61.81 160 ARG A CA 1
ATOM 1236 C C . ARG A 1 160 ? 2.827 -16.634 -25.187 1.00 61.81 160 ARG A C 1
ATOM 1238 O O . ARG A 1 160 ? 2.782 -16.084 -26.285 1.00 61.81 160 ARG A O 1
ATOM 1245 N N . ILE A 1 161 ? 2.760 -17.954 -25.029 1.00 64.25 161 ILE A N 1
ATOM 1246 C CA . ILE A 1 161 ? 2.410 -18.889 -26.106 1.00 64.25 161 ILE A CA 1
ATOM 1247 C C . ILE A 1 161 ? 0.932 -18.696 -26.459 1.00 64.25 161 ILE A C 1
ATOM 1249 O O . ILE A 1 161 ? 0.617 -18.442 -27.617 1.00 64.25 161 ILE A O 1
ATOM 1253 N N . ASP A 1 162 ? 0.051 -18.697 -25.458 1.00 65.19 162 ASP A N 1
ATOM 1254 C CA . ASP A 1 162 ? -1.400 -18.557 -25.624 1.00 65.19 162 ASP A CA 1
ATOM 1255 C C . ASP A 1 162 ? -1.793 -17.201 -26.223 1.00 65.19 162 ASP A C 1
ATOM 1257 O O . ASP A 1 162 ? -2.708 -17.109 -27.038 1.00 65.19 162 ASP A O 1
ATOM 1261 N N . SER A 1 163 ? -1.072 -16.133 -25.869 1.00 72.25 163 SER A N 1
ATOM 1262 C CA . SER A 1 163 ? -1.265 -14.807 -26.475 1.00 72.25 163 SER A CA 1
ATOM 1263 C C . SER A 1 163 ? -0.639 -14.658 -27.867 1.00 72.25 163 SER A C 1
ATOM 1265 O O . SER A 1 163 ? -0.738 -13.585 -28.461 1.00 72.25 163 SER A O 1
ATOM 1267 N N . GLY A 1 164 ? 0.036 -15.688 -28.390 1.00 69.69 164 GLY A N 1
ATOM 1268 C CA . GLY A 1 164 ? 0.731 -15.645 -29.679 1.00 69.69 164 GLY A CA 1
ATOM 1269 C C . GLY A 1 164 ? 1.991 -14.773 -29.684 1.00 69.69 164 GLY A C 1
ATOM 1270 O O . GLY A 1 164 ? 2.643 -14.628 -30.717 1.00 69.69 164 GLY A O 1
ATOM 1271 N N . ALA A 1 165 ? 2.385 -14.214 -28.536 1.00 67.06 165 ALA A N 1
ATOM 1272 C CA . ALA A 1 165 ? 3.559 -13.356 -28.414 1.00 67.06 165 ALA A CA 1
ATOM 1273 C C . ALA A 1 165 ? 4.869 -14.091 -28.742 1.00 67.06 165 ALA A C 1
ATOM 1275 O O . ALA A 1 165 ? 5.857 -13.439 -29.080 1.00 67.06 165 ALA A O 1
ATOM 1276 N N . LEU A 1 166 ? 4.891 -15.427 -28.639 1.00 60.16 166 LEU A N 1
ATOM 1277 C CA . LEU A 1 166 ? 6.050 -16.245 -29.010 1.00 60.16 166 LEU A CA 1
ATOM 1278 C C . LEU A 1 166 ? 5.973 -16.861 -30.420 1.00 60.16 166 LEU A C 1
ATOM 1280 O O . LEU A 1 166 ? 6.931 -17.516 -30.834 1.00 60.16 166 LEU A O 1
ATOM 1284 N N . ALA A 1 167 ? 4.899 -16.619 -31.181 1.00 68.62 167 ALA A N 1
ATOM 1285 C CA . ALA A 1 167 ? 4.751 -17.135 -32.546 1.00 68.62 167 ALA A CA 1
ATOM 1286 C C . ALA A 1 167 ? 5.904 -16.724 -33.493 1.00 68.62 167 ALA A C 1
ATOM 1288 O O . ALA A 1 167 ? 6.401 -17.586 -34.218 1.00 68.62 167 ALA A O 1
ATOM 1289 N N . PRO A 1 168 ? 6.456 -15.486 -33.441 1.00 73.31 168 PRO A N 1
ATOM 1290 C CA . PRO A 1 168 ? 7.623 -15.111 -34.253 1.00 73.31 168 PRO A CA 1
ATOM 1291 C C . PRO A 1 168 ? 8.889 -15.932 -33.967 1.00 73.31 168 PRO A C 1
ATOM 1293 O O . PRO A 1 168 ? 9.834 -15.907 -34.753 1.00 73.31 168 PRO A O 1
ATOM 1296 N N . TRP A 1 169 ? 8.923 -16.644 -32.839 1.00 60.56 169 TRP A N 1
ATOM 1297 C CA . TRP A 1 169 ? 10.009 -17.537 -32.443 1.00 60.56 169 TRP A CA 1
ATOM 1298 C C . TRP A 1 169 ? 9.676 -19.019 -32.680 1.00 60.56 169 TRP A C 1
ATOM 1300 O O . TRP A 1 169 ? 10.393 -19.886 -32.187 1.00 60.56 169 TRP A O 1
ATOM 1310 N N . GLY A 1 170 ? 8.609 -19.316 -33.432 1.00 64.38 170 GLY A N 1
ATOM 1311 C CA . GLY A 1 170 ? 8.200 -20.678 -33.792 1.00 64.38 170 GLY A CA 1
ATOM 1312 C C . GLY A 1 170 ? 7.518 -21.454 -32.663 1.00 64.38 170 GLY A C 1
ATOM 1313 O O . GLY A 1 170 ? 7.387 -22.672 -32.752 1.00 64.38 170 GLY A O 1
ATOM 1314 N N . LEU A 1 171 ? 7.105 -20.770 -31.593 1.00 55.75 171 LEU A N 1
ATOM 1315 C CA . LEU A 1 171 ? 6.394 -21.358 -30.460 1.00 55.75 171 LEU A CA 1
ATOM 1316 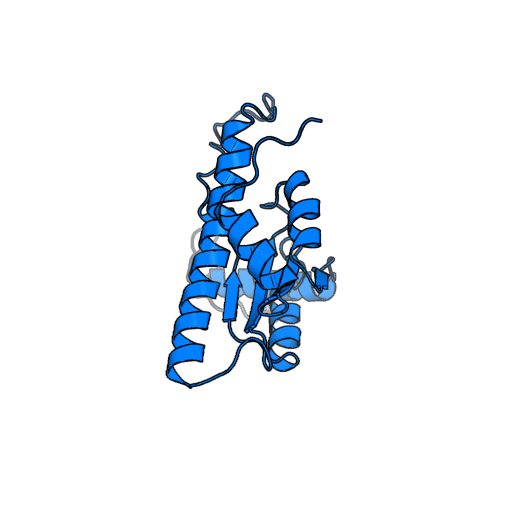C C . LEU A 1 171 ? 4.899 -21.062 -30.608 1.00 55.75 171 LEU A C 1
ATOM 1318 O O . LEU A 1 171 ? 4.367 -20.147 -29.979 1.00 55.75 171 LEU A O 1
ATOM 1322 N N . GLU A 1 172 ? 4.250 -21.815 -31.492 1.00 59.47 172 GLU A N 1
ATOM 1323 C CA . GLU A 1 172 ? 2.800 -21.796 -31.692 1.00 59.47 172 GLU A CA 1
ATOM 1324 C C . GLU A 1 172 ? 2.131 -22.918 -30.873 1.00 59.47 172 GLU A C 1
ATOM 1326 O O . GLU A 1 172 ? 2.755 -23.926 -30.540 1.00 59.47 172 GLU A O 1
ATOM 1331 N N . VAL A 1 173 ? 0.881 -22.678 -30.477 1.00 57.47 173 VAL A N 1
ATOM 1332 C CA . VAL A 1 173 ? 0.100 -23.406 -29.461 1.00 57.47 173 VAL A CA 1
ATOM 1333 C C . VAL A 1 173 ? 0.164 -24.943 -29.582 1.00 57.47 173 VAL A C 1
ATOM 1335 O O . VAL A 1 173 ? 0.014 -25.511 -30.659 1.00 57.47 173 VAL A O 1
ATOM 1338 N N . GLU A 1 174 ? 0.344 -25.585 -28.418 1.00 53.59 174 GLU A N 1
ATOM 1339 C CA . GLU A 1 174 ? 0.339 -27.033 -28.132 1.00 53.59 174 GLU A CA 1
ATOM 1340 C C . GLU A 1 174 ? 1.292 -27.922 -28.955 1.00 53.59 174 GLU A C 1
ATOM 1342 O O . GLU A 1 174 ? 0.913 -28.948 -29.523 1.00 53.59 174 GLU A O 1
ATOM 1347 N N . ALA A 1 175 ? 2.599 -27.657 -28.870 1.00 48.31 175 ALA A N 1
ATOM 1348 C CA . ALA A 1 175 ? 3.535 -28.778 -28.865 1.00 48.31 175 ALA A CA 1
ATOM 1349 C C . ALA A 1 175 ? 3.284 -29.590 -27.582 1.00 48.31 175 ALA A C 1
ATOM 1351 O O . ALA A 1 175 ? 3.620 -29.153 -26.480 1.00 48.31 175 ALA A O 1
ATOM 1352 N N . ASN A 1 176 ? 2.645 -30.754 -27.726 1.00 44.31 176 ASN A N 1
ATOM 1353 C CA . ASN A 1 176 ? 2.453 -31.731 -26.656 1.00 44.31 176 ASN A CA 1
ATOM 1354 C C . ASN A 1 176 ? 3.773 -31.856 -25.875 1.00 44.31 176 ASN A C 1
ATOM 1356 O O . ASN A 1 176 ? 4.806 -32.099 -26.494 1.00 44.31 176 ASN A O 1
ATOM 1360 N N . ALA A 1 177 ? 3.773 -31.651 -24.553 1.00 43.25 177 ALA A N 1
ATOM 1361 C CA . ALA A 1 177 ? 5.005 -31.519 -23.757 1.00 43.25 177 ALA A CA 1
ATOM 1362 C C . ALA A 1 177 ? 5.984 -32.706 -23.923 1.00 43.25 177 ALA A C 1
ATOM 1364 O O . ALA A 1 177 ? 7.177 -32.579 -23.666 1.00 43.25 177 ALA A O 1
ATOM 1365 N N . VAL A 1 178 ? 5.478 -33.846 -24.404 1.00 43.97 178 VAL A N 1
ATOM 1366 C CA . VAL A 1 178 ? 6.216 -35.072 -24.745 1.00 43.97 178 VAL A CA 1
ATOM 1367 C C . VAL A 1 178 ? 7.069 -34.945 -26.027 1.00 43.97 178 VAL A C 1
ATOM 1369 O O . VAL A 1 178 ? 8.016 -35.705 -26.207 1.00 43.97 178 VAL A O 1
ATOM 1372 N N . ALA A 1 179 ? 6.767 -33.999 -26.919 1.00 39.59 179 ALA A N 1
ATOM 1373 C CA . ALA A 1 179 ? 7.440 -33.796 -28.208 1.00 39.59 179 ALA A CA 1
ATOM 1374 C C . ALA A 1 179 ? 8.628 -32.815 -28.151 1.00 39.59 179 ALA A C 1
ATOM 1376 O O . ALA A 1 179 ? 9.365 -32.688 -29.128 1.00 39.59 179 ALA A O 1
ATOM 1377 N N . LEU A 1 180 ? 8.843 -32.134 -27.020 1.00 36.12 180 LEU A N 1
ATOM 1378 C CA . LEU A 1 180 ? 9.996 -31.254 -26.821 1.00 36.12 180 LEU A CA 1
ATOM 1379 C C . LEU A 1 180 ? 11.253 -32.094 -26.538 1.00 36.12 180 LEU A C 1
ATOM 1381 O O . LEU A 1 180 ? 11.613 -32.331 -25.386 1.00 36.12 180 LEU A O 1
ATOM 1385 N N . GLN A 1 181 ? 11.933 -32.550 -27.592 1.00 35.84 181 GLN A N 1
ATOM 1386 C CA . GLN A 1 181 ? 13.316 -33.014 -27.471 1.00 35.84 181 GLN A CA 1
ATOM 1387 C C . GLN A 1 181 ? 14.249 -31.800 -27.435 1.00 35.84 181 GLN A C 1
ATOM 1389 O O . GLN A 1 181 ? 14.305 -31.011 -28.376 1.00 35.84 181 GLN A O 1
ATOM 1394 N N . VAL A 1 182 ? 14.965 -31.647 -26.323 1.00 32.50 182 VAL A N 1
ATOM 1395 C CA . VAL A 1 182 ? 16.044 -30.664 -26.179 1.00 32.50 182 VAL A CA 1
ATOM 1396 C C . VAL A 1 182 ? 17.288 -31.245 -26.857 1.00 32.50 182 VAL A C 1
ATOM 1398 O O . VAL A 1 182 ? 17.762 -32.302 -26.439 1.00 32.50 182 VAL A O 1
ATOM 1401 N N . HIS A 1 183 ? 17.779 -30.578 -27.905 1.00 32.62 183 HIS A N 1
ATOM 1402 C CA . HIS A 1 183 ? 19.107 -30.811 -28.482 1.00 32.62 183 HIS A CA 1
ATOM 1403 C C . HIS A 1 183 ? 20.171 -30.005 -27.737 1.00 32.62 183 HIS A C 1
ATOM 1405 O O . HIS A 1 183 ? 19.884 -28.832 -27.399 1.00 32.62 183 HIS A O 1
#

Organism: NCBI:txid1034831

Radius of gyration: 20.49 Å; Cα contacts (8 Å, |Δi|>4): 220; chains: 1; bounding box: 49×53×51 Å

Solvent-accessible surface area (backbone atoms only — not comparable to full-atom values): 10541 Å² total; per-residue (Å²): 129,88,77,70,87,74,41,69,39,48,53,58,49,39,54,34,34,78,61,50,32,37,43,28,34,36,36,41,17,38,83,69,15,34,45,70,59,50,47,49,53,47,59,77,72,45,91,63,76,49,75,42,79,40,39,53,67,79,19,80,71,79,83,81,64,97,65,99,79,79,83,66,88,84,42,69,64,58,55,51,49,36,50,34,39,21,29,41,52,52,41,52,51,49,51,56,48,50,54,57,32,52,77,69,70,52,55,34,80,82,55,45,45,29,38,39,38,32,41,43,56,91,70,56,62,79,81,50,54,66,57,49,60,73,49,33,81,39,79,47,72,38,63,72,40,73,66,44,29,52,53,53,49,51,50,56,48,49,56,32,27,75,68,48,74,33,37,93,75,75,40,58,79,80,71,55,81,86,70,70,77,86,129

Nearest PDB structures (foldseek):
  8u9q-assembly1_A  TM=3.598E-01  e=1.047E-01  Saccharomyces cerevisiae
  4jlk-assembly1_A  TM=4.071E-01  e=1.217E+00  Homo sapiens
  5fhd-assembly2_B  TM=3.193E-01  e=5.156E-01  Bacteroides fragilis
  6fo1-assembly1_F  TM=3.231E-01  e=5.156E-01  Homo sapiens
  5fhf-assembly1_A  TM=2.646E-01  e=4.147E+00  Bacteroides fragilis

Foldseek 3Di:
DDDDDAAPLLVVLLVCLVLQQEAEEEEEEEVLQLSVVVCVVCVVPDDAQEEAEAQLVPQDDPPDDPDPPPDDPPDVVSVRSSNNSSSVSVSVVVVVSVVVCVVVVHDSSVVHHYYYYYHYNVSDDPVCVVSCVSNHPYYHYRGHDPVSSVVSVVVVVVVCQVVCVCVVVVSHPDPPPVNDDDD

Mean predicted aligned error: 12.41 Å

Sequence (183 aa):
MARGERSAAFAALLERVLAERLSMTWILGLPRGGTTAVERFVFDSLTFDGNVNEPSLCAAPLRGGEGAEERSLESWEHCQAHEAATFEQVLAEVQRLEEAAAAKGRDLAVQPLRLVAKEVSNKVLPWMVPLWKELADVVLVVVRNPLLQLESRLKSILDRIDSGALAPWGLEVEANAVALQVH

Secondary structure (DSSP, 8-state):
--PPPPPHHHHHHHHHHHTTSEEEEEEEEPTTSSHHHHHHHHHHHS--SEEEE-GGGGSPP----S-TT------HHHHHHHHHHHHHHHHHHHHHHHHHHHHTT--TTTS-EEEEEEEETTTS-GGGHHHHHHH-SEEEEEPPPHHHHHHHHHHHHHHHHHTTTTGGGT--S---GGG----

pLDDT: mean 74.49, std 18.38, range [32.5, 98.25]